Protein AF-A0A512UIG2-F1 (afdb_monomer)

pLDDT: mean 73.86, std 19.81, range [35.78, 97.69]

Nearest PDB structures (foldseek):
  1y9k-assembly3_C  TM=5.090E-01  e=3.146E+00  Bacillus cereus ATCC 14579
  8vs5-assembly1_A  TM=3.820E-01  e=5.155E+00  Borreliella garinii
  3d8p-assembly2_B  TM=3.426E-01  e=8.447E+00  Staphylococcus aureus subsp. aureus Mu50

Mean predicted aligned error: 12.03 Å

Solvent-accessible surface area (backbone atoms only — not comparable to full-atom values): 11244 Å² total; per-residue (Å²): 136,82,83,85,80,87,77,81,87,74,83,76,83,78,78,81,69,77,75,72,73,58,84,56,63,70,61,50,70,50,54,60,68,44,81,40,73,95,82,65,68,72,86,53,52,53,89,85,46,75,83,62,86,70,77,55,100,72,79,69,80,67,93,42,44,38,26,35,31,61,88,60,86,46,53,63,50,49,54,48,48,55,81,55,44,41,80,43,39,48,33,100,90,40,41,34,34,29,34,41,72,93,51,56,56,30,21,59,52,31,31,50,18,66,68,47,41,60,68,67,46,56,77,78,52,94,69,73,66,52,59,59,87,79,41,44,66,40,57,52,66,67,56,44,61,71,68,33,73,89,39,65,66,54,46,51,52,46,52,47,53,51,53,54,52,52,50,53,51,52,51,51,53,51,57,51,52,56,57,65,73,72,107

Radius of gyration: 22.23 Å; Cα contacts (8 Å, |Δi|>4): 218; chains: 1; bounding box: 61×73×48 Å

Foldseek 3Di:
DDDDDDDDDDDDPDDPPPPPWPPCVLLPVAADKDADDPPDPPVQDDPLRPPPCDDDPLNDDDFAFRIFGPVQDGVLLVLLQQVQWDWAAATLQKIFIWGPPVDLEIETGGITDSCVCVSVVVNVPPGDRDDNVSGRYHYCVVVSVVSPVVDPVSSVVSSVVVVVVVVVVVVVVVVVVVVVVVD

Sequence (183 aa):
MGNPQVFDQYPTPLDQTPTMSKDTSPWYAADEFYDVEDYNLARFATVFHRKIYTFGKNGEVYINFSKLNKNVSSLDDVVLLLTKSCIMKVAPDEYIIVVGCDTKDVSVLGVLSRRFVDTNDLNSFDEEIKDAKDYNVVPIAPYLAKAGVSDFDKHFEAAKARVEREWTRYKGEIDSSYLSNGA

Structure (mmCIF, N/CA/C/O backbone):
data_AF-A0A512UIG2-F1
#
_entry.id   AF-A0A512UIG2-F1
#
loop_
_atom_site.group_PDB
_atom_site.id
_atom_site.type_symbol
_atom_site.label_atom_id
_atom_site.label_alt_id
_atom_site.label_comp_id
_atom_site.label_asym_id
_atom_site.label_entity_id
_atom_site.label_seq_id
_atom_site.pdbx_PDB_ins_code
_atom_site.Cartn_x
_atom_site.Cartn_y
_atom_site.Cartn_z
_atom_site.occupancy
_atom_site.B_iso_or_equiv
_atom_site.auth_seq_id
_atom_site.auth_comp_id
_atom_site.auth_asym_id
_atom_site.auth_atom_id
_atom_site.pdbx_PDB_model_num
ATOM 1 N N . MET A 1 1 ? -41.633 -48.732 29.563 1.00 44.06 1 MET A N 1
ATOM 2 C CA . MET A 1 1 ? -41.128 -48.703 28.172 1.00 44.06 1 MET A CA 1
ATOM 3 C C . MET A 1 1 ? -41.830 -47.546 27.483 1.00 44.06 1 MET A C 1
ATOM 5 O O . MET A 1 1 ? -43.043 -47.454 27.608 1.00 44.06 1 MET A O 1
ATOM 9 N N . GLY A 1 2 ? -41.054 -46.579 26.993 1.00 42.03 2 GLY A N 1
ATOM 10 C CA . GLY A 1 2 ? -41.473 -45.185 26.816 1.00 42.03 2 GLY A CA 1
ATOM 11 C C . GLY A 1 2 ? -42.295 -44.883 25.561 1.00 42.03 2 GLY A C 1
ATOM 12 O O . GLY A 1 2 ? -42.178 -45.563 24.547 1.00 42.03 2 GLY A O 1
ATOM 13 N N . ASN A 1 3 ? -43.090 -43.816 25.669 1.00 38.28 3 ASN A N 1
ATOM 14 C CA . ASN A 1 3 ? -43.696 -43.079 24.560 1.00 38.28 3 ASN A CA 1
ATOM 15 C C . ASN A 1 3 ? -42.600 -42.482 23.656 1.00 38.28 3 ASN A C 1
ATOM 17 O O . ASN A 1 3 ? -41.693 -41.842 24.193 1.00 38.28 3 ASN A O 1
ATOM 21 N N . PRO A 1 4 ? -42.699 -42.566 22.319 1.00 45.50 4 PRO A N 1
ATOM 22 C CA . PRO A 1 4 ? -41.972 -41.663 21.442 1.00 45.50 4 PRO A CA 1
ATOM 23 C C . PRO A 1 4 ? -42.723 -40.328 21.374 1.00 45.50 4 PRO A C 1
ATOM 25 O O . PRO A 1 4 ? -43.870 -40.272 20.932 1.00 45.50 4 PRO A O 1
ATOM 28 N N . GLN A 1 5 ? -42.087 -39.253 21.842 1.00 47.75 5 GLN A N 1
ATOM 29 C CA . GLN A 1 5 ? -42.579 -37.900 21.610 1.00 47.75 5 GLN A CA 1
ATOM 30 C C . GLN A 1 5 ? -42.315 -37.484 20.163 1.00 47.75 5 GLN A C 1
ATOM 32 O O . GLN A 1 5 ? -41.195 -37.579 19.664 1.00 47.75 5 GLN A O 1
ATOM 37 N N . VAL A 1 6 ? -43.381 -37.012 19.524 1.00 46.62 6 VAL A N 1
ATOM 38 C CA . VAL A 1 6 ? -43.357 -36.175 18.328 1.00 46.62 6 VAL A CA 1
ATOM 39 C C . VAL A 1 6 ? -42.725 -34.842 18.728 1.00 46.62 6 VAL A C 1
ATOM 41 O O . VAL A 1 6 ? -43.198 -34.218 19.675 1.00 46.62 6 VAL A O 1
ATOM 44 N N . PHE A 1 7 ? -41.675 -34.416 18.028 1.00 43.69 7 PHE A N 1
ATOM 45 C CA . PHE A 1 7 ? -41.241 -33.024 18.053 1.00 43.69 7 PHE A CA 1
ATOM 46 C C . PHE A 1 7 ? -41.413 -32.420 16.670 1.00 43.69 7 PHE A C 1
ATOM 48 O O . PHE A 1 7 ? -40.919 -32.940 15.668 1.00 43.69 7 PHE A O 1
ATOM 55 N N . ASP A 1 8 ? -42.182 -31.341 16.685 1.00 41.03 8 ASP A N 1
ATOM 56 C CA . ASP A 1 8 ? -42.552 -30.506 15.569 1.00 41.03 8 ASP A CA 1
ATOM 57 C C . ASP A 1 8 ? -41.349 -29.911 14.836 1.00 41.03 8 ASP A C 1
ATOM 59 O O . ASP A 1 8 ? -40.266 -29.668 15.371 1.00 41.03 8 ASP A O 1
ATOM 63 N N . GLN A 1 9 ? -41.624 -29.674 13.562 1.00 41.09 9 GLN A N 1
ATOM 64 C CA . GLN A 1 9 ? -40.822 -28.982 12.576 1.00 41.09 9 GLN A CA 1
ATOM 65 C C . GLN A 1 9 ? -40.357 -27.615 13.097 1.00 41.09 9 GLN A C 1
ATOM 67 O O . GLN A 1 9 ? -41.176 -26.759 13.428 1.00 41.09 9 GLN A O 1
ATOM 72 N N . TYR A 1 10 ? -39.048 -27.370 13.067 1.00 38.47 10 TYR A N 1
ATOM 73 C CA . TYR A 1 10 ? -38.524 -26.008 13.011 1.00 38.47 10 TYR A CA 1
ATOM 74 C C . TYR A 1 10 ? -38.240 -25.652 11.547 1.00 38.47 10 TYR A C 1
ATOM 76 O O . TYR A 1 10 ? -37.662 -26.476 10.830 1.00 38.47 10 TYR A O 1
ATOM 84 N N . PRO A 1 11 ? -38.655 -24.462 11.078 1.00 41.50 11 PRO A N 1
ATOM 85 C CA . PRO A 1 11 ? -38.470 -24.065 9.694 1.00 41.50 11 PRO A CA 1
ATOM 86 C C . PRO A 1 11 ? -36.979 -23.959 9.377 1.00 41.50 11 PRO A C 1
ATOM 88 O O . PRO A 1 11 ? -36.206 -23.324 10.096 1.00 41.50 11 PRO A O 1
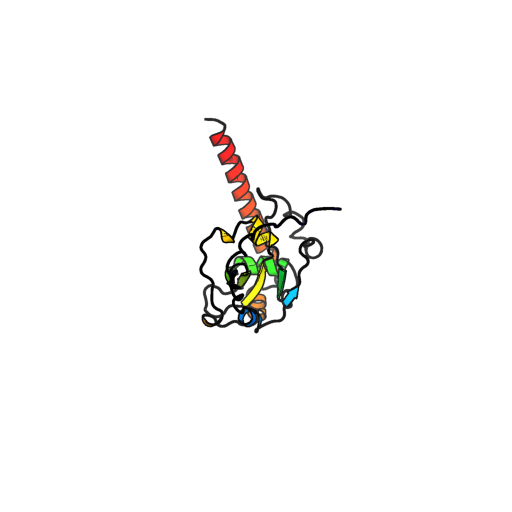ATOM 91 N N . THR A 1 12 ? -36.590 -24.599 8.279 1.00 48.72 12 THR A N 1
ATOM 92 C CA . THR A 1 12 ? -35.294 -24.429 7.628 1.00 48.72 12 THR A CA 1
ATOM 93 C C . THR A 1 12 ? -35.062 -22.933 7.389 1.00 48.72 12 THR A C 1
ATOM 95 O O . THR A 1 12 ? -35.951 -22.286 6.827 1.00 48.72 12 THR A O 1
ATOM 98 N N . PRO A 1 13 ? -33.918 -22.347 7.787 1.00 45.66 13 PRO A N 1
ATOM 99 C CA . PRO A 1 13 ? -33.594 -20.993 7.372 1.00 45.66 13 PRO A CA 1
ATOM 100 C C . PRO A 1 13 ? -33.559 -20.937 5.845 1.00 45.66 13 PRO A C 1
ATOM 102 O O . PRO A 1 13 ? -32.824 -21.685 5.199 1.00 45.66 13 PRO A O 1
ATOM 105 N N . LEU A 1 14 ? -34.419 -20.078 5.302 1.00 44.72 14 LEU A N 1
ATOM 106 C CA . LEU A 1 14 ? -34.499 -19.726 3.895 1.00 44.72 14 LEU A CA 1
ATOM 107 C C . LEU A 1 14 ? -33.137 -19.226 3.407 1.00 44.72 14 LEU A C 1
ATOM 109 O O . LEU A 1 14 ? -32.591 -18.268 3.945 1.00 44.72 14 LEU A O 1
ATOM 113 N N . ASP A 1 15 ? -32.645 -19.896 2.371 1.00 44.12 15 ASP A N 1
ATOM 114 C CA . ASP A 1 15 ? -31.977 -19.285 1.225 1.00 44.12 15 ASP A CA 1
ATOM 115 C C . ASP A 1 15 ? -30.881 -18.258 1.560 1.00 44.12 15 ASP A C 1
ATOM 117 O O . ASP A 1 15 ? -30.991 -17.059 1.301 1.00 44.12 15 ASP A O 1
ATOM 121 N N . GLN A 1 16 ? -29.758 -18.741 2.095 1.00 42.25 16 GLN A N 1
ATOM 122 C CA . GLN A 1 16 ? -28.493 -18.050 1.868 1.00 42.25 16 GLN A CA 1
ATOM 123 C C . GLN A 1 16 ? -28.075 -18.339 0.430 1.00 42.25 16 GLN A C 1
ATOM 125 O O . GLN A 1 16 ? -27.282 -19.245 0.173 1.00 42.25 16 GLN A O 1
ATOM 130 N N . THR A 1 17 ? -28.630 -17.578 -0.516 1.00 35.78 17 THR A N 1
ATOM 131 C CA . THR A 1 17 ? -28.012 -17.431 -1.836 1.00 35.78 17 THR A CA 1
ATOM 132 C C . THR A 1 17 ? -26.529 -17.157 -1.585 1.00 35.78 17 THR A C 1
ATOM 134 O O . THR A 1 17 ? -26.225 -16.172 -0.905 1.00 35.78 17 THR A O 1
ATOM 137 N N . PRO A 1 18 ? -25.594 -17.993 -2.068 1.00 39.16 18 PRO A N 1
ATOM 138 C CA . PRO A 1 18 ? -24.194 -17.633 -2.023 1.00 39.16 18 PRO A CA 1
ATOM 139 C C . PRO A 1 18 ? -24.086 -16.350 -2.839 1.00 39.16 18 PRO A C 1
ATOM 141 O O . PRO A 1 18 ? -24.323 -16.361 -4.049 1.00 39.16 18 PRO A O 1
ATOM 144 N N . THR A 1 19 ? -23.787 -15.226 -2.193 1.00 41.12 19 THR A N 1
ATOM 145 C CA . THR A 1 19 ? -23.220 -14.081 -2.891 1.00 41.12 19 THR A CA 1
ATOM 146 C C . THR A 1 19 ? -21.957 -14.618 -3.542 1.00 41.12 19 THR A C 1
ATOM 148 O O . THR A 1 19 ? -20.954 -14.830 -2.866 1.00 41.12 19 THR A O 1
ATOM 151 N N . MET A 1 20 ? -22.032 -14.972 -4.831 1.00 40.25 20 MET A N 1
ATOM 152 C CA . MET A 1 20 ? -20.856 -15.407 -5.572 1.00 40.25 20 MET A CA 1
ATOM 153 C C . MET A 1 20 ? -19.818 -14.311 -5.377 1.00 40.25 20 MET A C 1
ATOM 155 O O . MET A 1 20 ? -20.063 -13.165 -5.761 1.00 40.25 20 MET A O 1
ATOM 159 N N . SER A 1 21 ? -18.710 -14.638 -4.706 1.00 54.72 21 SER A N 1
ATOM 160 C CA . SER A 1 21 ? -17.608 -13.700 -4.559 1.00 54.72 21 SER A CA 1
ATOM 161 C C . SER A 1 21 ? -17.263 -13.228 -5.964 1.00 54.72 21 SER A C 1
ATOM 163 O O . SER A 1 21 ? -17.012 -14.062 -6.840 1.00 54.72 21 SER A O 1
ATOM 165 N N . LYS A 1 22 ? -17.335 -11.915 -6.205 1.00 68.19 22 LYS A N 1
ATOM 166 C CA . LYS A 1 22 ? -16.926 -11.334 -7.484 1.00 68.19 22 LYS A CA 1
ATOM 167 C C . LYS A 1 22 ? -15.533 -11.880 -7.795 1.00 68.19 22 LYS A C 1
ATOM 169 O O . LYS A 1 22 ? -14.683 -11.886 -6.911 1.00 68.19 22 LYS A O 1
ATOM 174 N N . ASP A 1 23 ? -15.331 -12.401 -9.001 1.00 83.75 23 ASP A N 1
ATOM 175 C CA . ASP A 1 23 ? -14.027 -12.928 -9.391 1.00 83.75 23 ASP A CA 1
ATOM 176 C C . ASP A 1 23 ? -13.008 -11.782 -9.391 1.00 83.75 23 ASP A C 1
ATOM 178 O O . ASP A 1 23 ? -13.079 -10.873 -10.223 1.00 83.75 23 ASP A O 1
ATOM 182 N N . THR A 1 24 ? -12.103 -11.792 -8.412 1.00 91.19 24 THR A N 1
ATOM 183 C CA . THR A 1 24 ? -11.063 -10.774 -8.258 1.00 91.19 24 THR A CA 1
ATOM 184 C C . THR A 1 24 ? -9.761 -11.165 -8.947 1.00 91.19 24 THR A C 1
ATOM 186 O O . THR A 1 24 ? -8.847 -10.344 -9.000 1.00 91.19 24 THR A O 1
ATOM 189 N N . SER A 1 25 ? -9.669 -12.354 -9.562 1.00 92.31 25 SER A N 1
ATOM 190 C CA . SER A 1 25 ? -8.453 -12.809 -10.246 1.00 92.31 25 SER A CA 1
ATOM 191 C C . SER A 1 25 ? -7.891 -11.817 -11.280 1.00 92.31 25 SER A C 1
ATOM 193 O O . SER A 1 25 ? -6.663 -11.716 -11.364 1.00 92.31 25 SER A O 1
ATOM 195 N N . PRO A 1 26 ? -8.705 -11.034 -12.029 1.00 95.31 26 PRO A N 1
ATOM 196 C CA . PRO A 1 26 ? -8.173 -10.067 -12.988 1.00 95.31 26 PRO A CA 1
ATOM 197 C C . PRO A 1 26 ? -7.335 -8.949 -12.352 1.00 95.31 26 PRO A C 1
ATOM 199 O O . PRO A 1 26 ? -6.406 -8.458 -12.990 1.00 95.31 26 PRO A O 1
ATOM 202 N N . TRP A 1 27 ? -7.602 -8.577 -11.094 1.00 95.88 27 TRP A N 1
ATOM 203 C CA . TRP A 1 27 ? -6.798 -7.586 -10.364 1.00 95.88 27 TRP A CA 1
ATOM 204 C C . TRP A 1 27 ? -5.370 -8.067 -10.091 1.00 95.88 27 TRP A C 1
ATOM 206 O O . TRP A 1 27 ? -4.470 -7.256 -9.892 1.00 95.88 27 TRP A O 1
ATOM 216 N N . TYR A 1 28 ? -5.143 -9.378 -10.112 1.00 94.56 28 TYR A N 1
ATOM 217 C CA . TYR A 1 28 ? -3.869 -9.999 -9.757 1.00 94.56 28 TYR A CA 1
ATOM 218 C C . TYR A 1 28 ? -3.136 -10.587 -10.964 1.00 94.56 28 TYR A C 1
ATOM 220 O O . TYR A 1 28 ? -2.122 -11.251 -10.800 1.00 94.56 28 TYR A O 1
ATOM 228 N N . ALA A 1 29 ? -3.633 -10.367 -12.183 1.00 93.31 29 ALA A N 1
ATOM 229 C CA . ALA A 1 29 ? -3.097 -11.014 -13.379 1.00 93.31 29 ALA A CA 1
ATOM 230 C C . ALA A 1 29 ? -1.724 -10.473 -13.819 1.00 93.31 29 ALA A C 1
ATOM 232 O O . ALA A 1 29 ? -1.012 -11.149 -14.560 1.00 93.31 29 ALA A O 1
ATOM 233 N N . ALA A 1 30 ? -1.366 -9.255 -13.402 1.00 94.88 30 ALA A N 1
ATOM 234 C CA . ALA A 1 30 ? -0.167 -8.570 -13.881 1.00 94.88 30 ALA A CA 1
ATOM 235 C C . ALA A 1 30 ? 1.121 -8.945 -13.130 1.00 94.88 30 ALA A C 1
ATOM 237 O O . ALA A 1 30 ? 2.202 -8.755 -13.679 1.00 94.88 30 ALA A O 1
ATOM 238 N N . ASP A 1 31 ? 1.015 -9.461 -11.904 1.00 96.81 31 ASP A N 1
ATOM 239 C CA . ASP A 1 31 ? 2.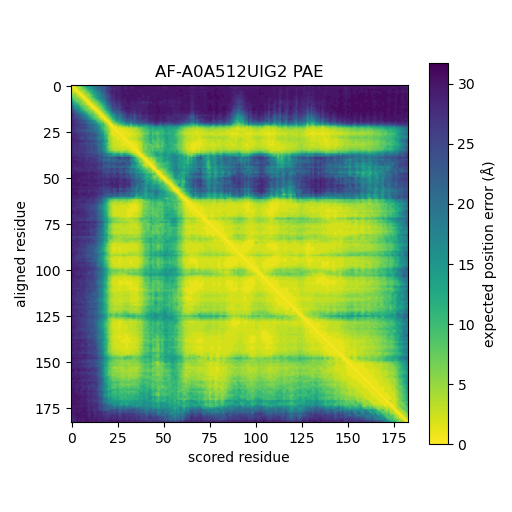149 -9.769 -11.030 1.00 96.81 31 ASP A CA 1
ATOM 240 C C . ASP A 1 31 ? 1.849 -10.980 -10.138 1.00 96.81 31 ASP A C 1
ATOM 242 O O . ASP A 1 31 ? 0.701 -11.358 -9.918 1.00 96.81 31 ASP A O 1
ATOM 246 N N . GLU A 1 32 ? 2.895 -11.571 -9.566 1.00 96.06 32 GLU A N 1
ATOM 247 C CA 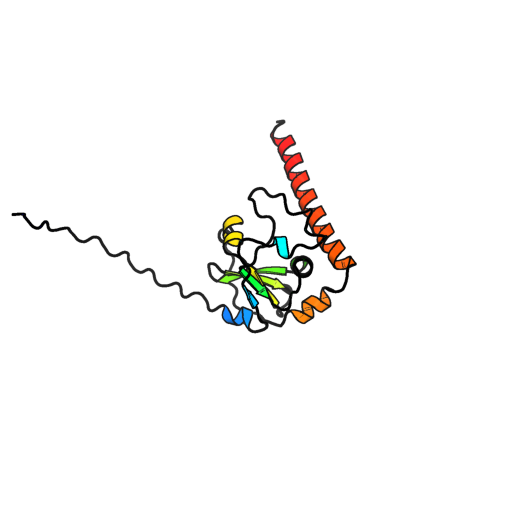. GLU A 1 32 ? 2.740 -12.595 -8.538 1.00 96.06 32 GLU A CA 1
ATOM 248 C C . GLU A 1 32 ? 2.608 -11.987 -7.136 1.00 96.06 32 GLU A C 1
ATOM 250 O O . GLU A 1 32 ? 3.235 -10.979 -6.802 1.00 96.06 32 GLU A O 1
ATOM 255 N N . PHE A 1 33 ? 1.859 -12.673 -6.273 1.00 93.12 33 PHE A N 1
ATOM 256 C CA . PHE A 1 33 ? 1.630 -12.277 -4.885 1.00 93.12 33 PHE A CA 1
ATOM 257 C C . PHE A 1 33 ? 2.052 -13.391 -3.930 1.00 93.12 33 PHE A C 1
ATOM 259 O O . PHE A 1 33 ? 2.082 -14.569 -4.297 1.00 93.12 33 PHE A O 1
ATOM 266 N N . TYR A 1 34 ? 2.396 -13.017 -2.703 1.00 88.25 34 TYR A N 1
ATOM 267 C CA . TYR A 1 34 ? 2.633 -13.952 -1.610 1.00 88.25 34 TYR A CA 1
ATOM 268 C C . TYR A 1 34 ? 1.728 -13.624 -0.426 1.00 88.25 34 TYR A C 1
ATOM 270 O O . TYR A 1 34 ? 1.401 -12.456 -0.197 1.00 88.25 34 TYR A O 1
ATOM 278 N N . ASP A 1 35 ? 1.330 -14.655 0.316 1.00 86.69 35 ASP A N 1
ATOM 279 C CA . ASP A 1 35 ? 0.515 -14.494 1.516 1.00 86.69 35 ASP A CA 1
ATOM 280 C C . ASP A 1 35 ? 1.355 -13.909 2.659 1.00 86.69 35 ASP A C 1
ATOM 282 O O . ASP A 1 35 ? 2.503 -14.303 2.891 1.00 86.69 35 ASP A O 1
ATOM 286 N N . VAL A 1 36 ? 0.771 -12.965 3.389 1.00 78.75 36 VAL A N 1
ATOM 287 C CA . VAL A 1 36 ? 1.386 -12.314 4.546 1.00 78.75 36 VAL A CA 1
ATOM 288 C C . VAL A 1 36 ? 0.710 -12.845 5.809 1.00 78.75 36 VAL A C 1
ATOM 290 O O . VAL A 1 36 ? -0.512 -12.834 5.930 1.00 78.75 36 VAL A O 1
ATOM 293 N N . GLU A 1 37 ? 1.508 -13.335 6.759 1.00 69.69 37 GLU A N 1
ATOM 294 C CA . GLU A 1 37 ? 0.993 -13.824 8.041 1.00 69.69 37 GLU A CA 1
ATOM 295 C C . GLU A 1 37 ? 0.386 -12.678 8.861 1.00 69.69 37 GLU A C 1
ATOM 297 O O . GLU A 1 37 ? 1.053 -11.681 9.142 1.00 69.69 37 GLU A O 1
ATOM 302 N N . ASP A 1 38 ? -0.842 -12.884 9.340 1.00 62.19 38 ASP A N 1
ATOM 303 C CA . ASP A 1 38 ? -1.684 -11.898 10.037 1.00 62.19 38 ASP A CA 1
ATOM 304 C C . ASP A 1 38 ? -1.184 -11.489 11.448 1.00 62.19 38 ASP A C 1
ATOM 306 O O . ASP A 1 38 ? -1.923 -10.923 12.254 1.00 62.19 38 ASP A O 1
ATOM 310 N N . TYR A 1 39 ? 0.073 -11.798 11.805 1.00 54.03 39 TYR A N 1
ATOM 311 C CA . TYR A 1 39 ? 0.581 -11.565 13.163 1.00 54.03 39 TYR A CA 1
ATOM 312 C C . TYR A 1 39 ? 2.014 -11.031 13.303 1.00 54.03 39 TYR A C 1
ATOM 314 O O . TYR A 1 39 ? 2.443 -10.835 14.443 1.00 54.03 39 TYR A O 1
ATOM 322 N N . ASN A 1 40 ? 2.785 -10.757 12.235 1.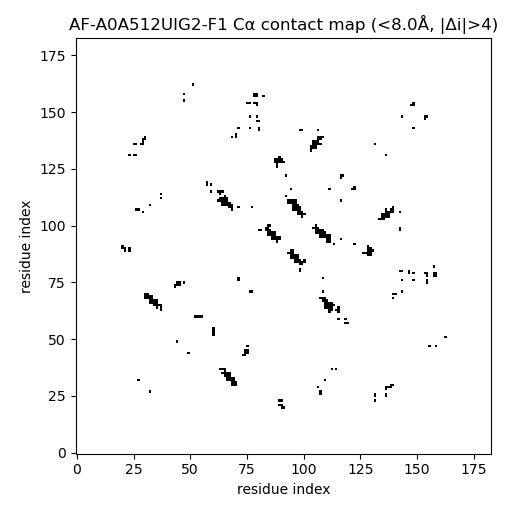00 46.72 40 ASN A N 1
ATOM 323 C CA . ASN A 1 40 ? 4.168 -10.298 12.458 1.00 46.72 40 ASN A CA 1
ATOM 324 C C . ASN A 1 40 ? 4.825 -9.467 11.334 1.00 46.72 40 ASN A C 1
ATOM 326 O O . ASN A 1 40 ? 5.634 -9.971 10.554 1.00 46.72 40 ASN A O 1
ATOM 330 N N . LEU A 1 41 ? 4.575 -8.152 11.319 1.00 48.94 41 LEU A N 1
ATOM 331 C CA . LEU A 1 41 ? 5.302 -7.203 10.456 1.00 48.94 41 LEU A CA 1
ATOM 332 C C . LEU A 1 41 ? 6.676 -6.790 11.022 1.00 48.94 41 LEU A C 1
ATOM 334 O O . LEU A 1 41 ? 7.494 -6.210 10.305 1.00 48.94 41 LEU A O 1
ATOM 338 N N . ALA A 1 42 ? 6.983 -7.130 12.282 1.00 40.88 42 ALA A N 1
ATOM 339 C CA . ALA A 1 42 ? 8.217 -6.709 12.951 1.00 40.88 42 ALA A CA 1
ATOM 340 C C . ALA A 1 42 ? 9.490 -7.258 12.282 1.00 40.88 42 ALA A C 1
ATOM 342 O O . ALA A 1 42 ? 10.543 -6.626 12.362 1.00 40.88 42 ALA A O 1
ATOM 343 N N . ARG A 1 43 ? 9.402 -8.399 11.582 1.00 41.94 43 ARG A N 1
ATOM 344 C CA . ARG A 1 43 ? 10.532 -8.986 10.837 1.00 41.94 43 ARG A CA 1
ATOM 345 C C . ARG A 1 43 ? 10.894 -8.235 9.551 1.00 41.94 43 ARG A C 1
ATOM 347 O O . ARG A 1 43 ? 11.986 -8.436 9.034 1.00 41.94 43 ARG A O 1
ATOM 354 N N . PHE A 1 44 ? 10.009 -7.370 9.058 1.00 46.19 44 PHE A N 1
ATOM 355 C CA . PHE A 1 44 ? 10.210 -6.582 7.836 1.00 46.19 44 PHE A CA 1
ATOM 356 C C . PHE A 1 44 ? 10.429 -5.087 8.123 1.00 46.19 44 PHE A C 1
ATOM 358 O O . PHE A 1 44 ? 10.600 -4.287 7.205 1.00 46.19 44 PHE A O 1
ATOM 365 N N . ALA A 1 45 ? 10.422 -4.704 9.403 1.00 46.16 45 ALA A N 1
ATOM 366 C CA . ALA A 1 45 ? 10.640 -3.342 9.855 1.00 46.16 45 ALA A CA 1
ATOM 367 C C . ALA A 1 45 ? 12.135 -2.988 9.829 1.00 46.16 45 ALA A C 1
ATOM 369 O O . ALA A 1 45 ? 12.932 -3.520 10.606 1.00 46.16 45 ALA A O 1
ATOM 370 N N . THR A 1 46 ? 12.515 -2.053 8.966 1.00 47.69 46 THR A N 1
ATOM 371 C CA . THR A 1 46 ? 13.869 -1.486 8.908 1.00 47.69 46 THR A CA 1
ATOM 372 C C . THR A 1 46 ? 14.068 -0.377 9.957 1.00 47.69 46 THR A C 1
ATOM 374 O O . THR A 1 46 ? 13.217 -0.123 10.818 1.00 47.69 46 THR A O 1
ATOM 377 N N . VAL A 1 47 ? 15.222 0.302 9.902 1.00 48.00 47 VAL A N 1
ATOM 378 C CA . VAL A 1 47 ? 15.643 1.368 10.830 1.00 48.00 47 VAL A CA 1
ATOM 379 C C . VAL A 1 47 ? 14.615 2.505 10.938 1.00 48.00 47 VAL A C 1
ATOM 381 O O . VAL A 1 47 ? 14.443 3.050 12.030 1.00 48.00 47 VAL A O 1
ATOM 384 N N . PHE A 1 48 ? 13.879 2.817 9.866 1.00 49.38 48 PHE A N 1
ATOM 385 C CA . PHE A 1 48 ? 12.855 3.872 9.865 1.00 49.38 48 PHE A CA 1
ATOM 386 C C . PHE A 1 48 ? 11.566 3.482 10.596 1.00 49.38 48 PHE A C 1
ATOM 388 O O . PHE A 1 48 ? 10.855 4.345 11.102 1.00 49.38 48 PHE A O 1
ATOM 395 N N . HIS A 1 49 ? 11.297 2.185 10.730 1.00 47.69 49 HIS A N 1
ATOM 396 C CA . HIS A 1 49 ? 10.030 1.669 11.238 1.00 47.69 49 HIS A CA 1
ATOM 397 C C . HIS A 1 49 ? 10.023 1.410 12.753 1.00 47.69 49 HIS A C 1
ATOM 399 O O . HIS A 1 49 ? 8.964 1.431 13.376 1.00 47.69 49 HIS A O 1
ATOM 405 N N . ARG A 1 50 ? 11.185 1.224 13.399 1.00 45.25 50 ARG A N 1
ATOM 406 C CA . ARG A 1 50 ? 11.260 0.843 14.830 1.00 45.25 50 ARG A CA 1
ATOM 407 C C . ARG A 1 50 ? 10.709 1.875 15.823 1.00 45.25 50 ARG A C 1
ATOM 409 O O . ARG A 1 50 ? 10.372 1.490 16.937 1.00 45.25 50 ARG A O 1
ATOM 416 N N . LYS A 1 51 ? 10.615 3.160 15.467 1.00 38.72 51 LYS A N 1
ATOM 417 C CA . LYS A 1 51 ? 10.155 4.224 16.386 1.00 38.72 51 LYS A CA 1
ATOM 418 C C . LYS A 1 51 ? 8.671 4.584 16.262 1.00 38.72 51 LYS A C 1
ATOM 420 O O . LYS A 1 51 ? 8.210 5.428 17.020 1.00 38.72 51 LYS A O 1
ATOM 425 N N . ILE A 1 52 ? 7.933 3.963 15.339 1.00 43.47 52 ILE A N 1
ATOM 426 C CA . ILE A 1 52 ? 6.589 4.421 14.951 1.00 43.47 52 ILE A CA 1
ATOM 427 C C . ILE A 1 52 ? 5.474 3.394 15.277 1.00 43.47 52 ILE A C 1
ATOM 429 O O . ILE A 1 52 ? 4.310 3.636 14.975 1.00 43.47 52 ILE A O 1
ATOM 433 N N . TYR A 1 53 ? 5.801 2.265 15.929 1.00 46.25 53 TYR A N 1
ATOM 434 C CA . TYR A 1 53 ? 4.882 1.139 16.228 1.00 46.25 53 TYR A CA 1
ATOM 435 C C . TYR A 1 53 ? 3.914 1.326 17.408 1.00 46.25 53 TYR A C 1
ATOM 437 O O . TYR A 1 53 ? 3.172 0.420 17.771 1.00 46.25 53 TYR A O 1
ATOM 445 N N . THR A 1 54 ? 3.875 2.504 17.996 1.00 40.47 54 THR A N 1
ATOM 446 C CA . THR A 1 54 ? 2.879 2.918 18.984 1.00 40.47 54 THR A CA 1
ATOM 447 C C . THR A 1 54 ? 2.545 4.322 18.525 1.00 40.47 54 THR A C 1
ATOM 449 O O . THR A 1 54 ? 3.460 5.111 18.338 1.00 40.47 54 THR A O 1
ATOM 452 N N . PHE A 1 55 ? 1.346 4.635 18.067 1.00 40.22 55 PHE A N 1
ATOM 453 C CA . PHE A 1 55 ? 0.177 4.967 18.871 1.00 40.22 55 PHE A CA 1
ATOM 454 C C . PHE A 1 55 ? -1.007 5.056 17.905 1.00 40.22 55 PHE A C 1
ATOM 456 O O . PHE A 1 55 ? -0.775 5.463 16.769 1.00 40.22 55 PHE A O 1
ATOM 463 N N . GLY A 1 56 ? -2.222 4.715 18.358 1.00 36.50 56 GLY A N 1
ATOM 464 C CA . GLY A 1 56 ? -3.525 4.962 17.718 1.00 36.50 56 GLY A CA 1
ATOM 465 C C . GLY A 1 56 ? -4.680 4.450 18.579 1.00 36.50 56 GLY A C 1
ATOM 466 O O . GLY A 1 56 ? -4.519 3.469 19.300 1.00 36.50 56 GLY A O 1
ATOM 467 N N . LYS A 1 57 ? -5.836 5.126 18.526 1.00 39.84 57 LYS A N 1
ATOM 468 C CA . LYS A 1 57 ? -6.973 4.926 19.449 1.00 39.84 57 LYS A CA 1
ATOM 469 C C . LYS A 1 57 ? -7.614 3.524 19.375 1.00 39.84 57 LYS A C 1
ATOM 471 O O . LYS A 1 57 ? -8.156 3.077 20.378 1.00 39.84 57 LYS A O 1
ATOM 476 N N . ASN A 1 58 ? -7.474 2.826 18.238 1.00 43.81 58 ASN A N 1
ATOM 477 C CA . ASN A 1 58 ? -8.048 1.493 17.972 1.00 43.81 58 ASN A CA 1
ATOM 478 C C . ASN A 1 58 ? -6.989 0.386 17.767 1.00 43.81 58 ASN A C 1
ATOM 480 O O . ASN A 1 58 ? -7.288 -0.673 17.230 1.00 43.81 58 ASN A O 1
ATOM 484 N N . GLY A 1 59 ? -5.741 0.608 18.189 1.00 44.12 59 GLY A N 1
ATOM 485 C CA . GLY A 1 59 ? -4.734 -0.457 18.281 1.00 44.12 59 GLY A CA 1
ATOM 486 C C . GLY A 1 59 ? -3.975 -0.817 16.996 1.00 44.12 59 GLY A C 1
ATOM 487 O O . GLY A 1 59 ? -2.877 -1.354 17.116 1.00 44.12 59 GLY A O 1
ATOM 488 N N . GLU A 1 60 ? -4.449 -0.454 15.797 1.00 49.03 60 GLU A N 1
ATOM 489 C CA . GLU A 1 60 ? -3.683 -0.618 14.548 1.00 49.03 60 GLU A CA 1
ATOM 490 C C . GLU A 1 60 ? -3.609 0.670 13.734 1.00 49.03 60 GLU A C 1
ATOM 492 O O . GLU A 1 60 ? -4.619 1.229 13.328 1.00 49.03 60 GLU A O 1
ATOM 497 N N . VAL A 1 61 ? -2.389 1.154 13.501 1.00 49.28 61 VAL A N 1
ATOM 498 C CA . VAL A 1 61 ? -2.120 2.409 12.765 1.00 49.28 61 VAL A CA 1
ATOM 499 C C . VAL A 1 61 ? -1.474 2.147 11.406 1.00 49.28 61 VAL A C 1
ATOM 501 O O . VAL A 1 61 ? -1.335 3.051 10.584 1.00 49.28 61 VAL A O 1
ATOM 504 N N . TYR A 1 62 ? -1.109 0.894 11.129 1.00 59.62 62 TYR A N 1
ATOM 505 C CA . TYR A 1 62 ? -0.461 0.503 9.885 1.00 59.62 62 TYR A CA 1
ATOM 506 C C . TYR A 1 62 ? -1.332 -0.447 9.090 1.00 59.62 62 TYR A C 1
ATOM 508 O O . TYR A 1 62 ? -1.955 -1.351 9.637 1.00 59.62 62 TYR A O 1
ATOM 516 N N . ILE A 1 63 ? -1.319 -0.217 7.781 1.00 71.12 63 ILE A N 1
ATOM 517 C CA . ILE A 1 63 ? -1.910 -1.089 6.778 1.00 71.12 63 ILE A CA 1
ATOM 518 C C . ILE A 1 63 ? -1.319 -2.487 6.945 1.00 71.12 63 ILE A C 1
ATOM 520 O O . ILE A 1 63 ? -0.103 -2.666 6.863 1.00 71.12 63 ILE A O 1
ATOM 524 N N . ASN A 1 64 ? -2.192 -3.460 7.174 1.00 77.38 64 ASN A N 1
ATOM 525 C CA . ASN A 1 64 ? -1.838 -4.867 7.239 1.00 77.38 64 ASN A CA 1
ATOM 526 C C . ASN A 1 64 ? -2.408 -5.566 6.003 1.00 77.38 64 ASN A C 1
ATOM 528 O O . ASN A 1 64 ? -3.576 -5.367 5.6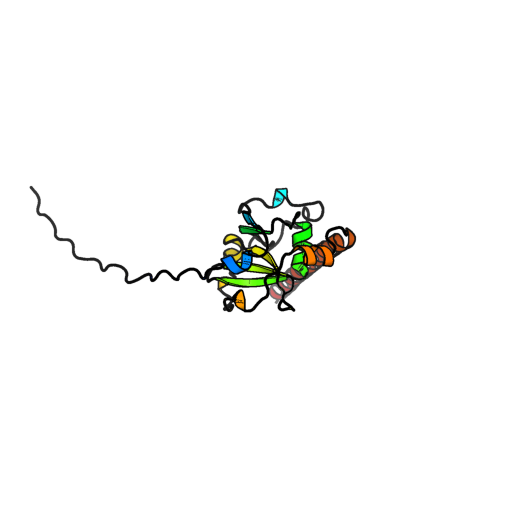58 1.00 77.38 64 ASN A O 1
ATOM 532 N N . PHE A 1 65 ? -1.573 -6.359 5.341 1.00 82.62 65 PHE A N 1
ATOM 533 C CA . PHE A 1 65 ? -1.896 -7.049 4.102 1.00 82.62 65 PHE A CA 1
ATOM 534 C C . PHE A 1 65 ? -2.166 -8.526 4.379 1.00 82.62 65 PHE A C 1
ATOM 536 O O . PHE A 1 65 ? -1.492 -9.129 5.203 1.00 82.62 65 PHE A O 1
ATOM 543 N N . SER A 1 66 ? -3.120 -9.119 3.666 1.00 86.25 66 SER A N 1
ATOM 544 C CA . SER A 1 66 ? -3.253 -10.576 3.549 1.00 86.25 66 SER A CA 1
ATOM 545 C C . SER A 1 66 ? -2.376 -11.123 2.423 1.00 86.25 66 SER A C 1
ATOM 547 O O . SER A 1 66 ? -1.880 -12.242 2.512 1.00 86.25 66 SER A O 1
ATOM 549 N N . LYS A 1 67 ? -2.146 -10.315 1.380 1.00 89.44 67 LYS A 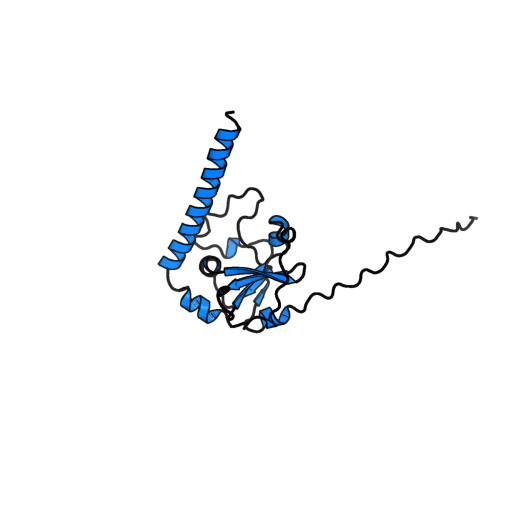N 1
ATOM 550 C CA . LYS A 1 67 ? -1.261 -10.621 0.252 1.00 89.44 67 LYS A CA 1
ATOM 551 C C . LYS A 1 67 ? -0.473 -9.391 -0.161 1.00 89.44 67 LYS A C 1
ATOM 553 O O . LYS A 1 67 ? -1.039 -8.299 -0.220 1.00 89.44 67 LYS A O 1
ATOM 558 N N . LEU A 1 68 ? 0.794 -9.568 -0.522 1.00 89.00 68 LEU A N 1
ATOM 559 C CA . LEU A 1 68 ? 1.637 -8.496 -1.052 1.00 89.00 68 LEU A CA 1
ATOM 560 C C . LEU A 1 68 ? 2.249 -8.897 -2.395 1.00 89.00 68 LEU A C 1
ATOM 562 O O . LEU A 1 68 ? 2.548 -10.068 -2.634 1.00 89.00 68 LEU A O 1
ATOM 566 N N . ASN A 1 69 ? 2.416 -7.916 -3.277 1.00 93.94 69 ASN A N 1
ATOM 567 C CA . ASN A 1 69 ? 3.078 -8.094 -4.562 1.00 93.94 69 ASN A CA 1
ATOM 568 C C . ASN A 1 69 ? 4.545 -8.518 -4.352 1.00 93.94 69 ASN A C 1
ATOM 570 O O . ASN A 1 69 ? 5.284 -7.864 -3.611 1.00 93.94 69 ASN A O 1
ATOM 574 N N . LYS A 1 70 ? 4.980 -9.606 -5.002 1.00 92.31 70 LYS A N 1
ATOM 575 C CA . LYS A 1 70 ? 6.329 -10.184 -4.832 1.00 92.31 70 LYS A CA 1
ATOM 576 C C . LYS A 1 70 ? 7.458 -9.259 -5.278 1.00 92.31 70 LYS A C 1
ATOM 578 O O . LYS A 1 70 ? 8.583 -9.418 -4.815 1.00 92.31 70 LYS A O 1
ATOM 583 N N . ASN A 1 71 ? 7.175 -8.300 -6.156 1.00 92.75 71 ASN A N 1
ATOM 584 C CA . ASN A 1 71 ? 8.173 -7.339 -6.622 1.00 92.75 71 ASN A CA 1
ATOM 585 C C . ASN A 1 71 ? 8.474 -6.246 -5.582 1.00 92.75 71 ASN A C 1
ATOM 587 O O . ASN A 1 71 ? 9.414 -5.470 -5.755 1.00 92.75 71 ASN A O 1
ATOM 591 N N . VAL A 1 72 ? 7.702 -6.178 -4.494 1.00 87.31 72 VAL A N 1
ATOM 592 C CA . VAL A 1 72 ? 7.923 -5.243 -3.389 1.00 87.31 72 VAL A CA 1
ATOM 593 C C . VAL A 1 72 ? 8.785 -5.920 -2.334 1.00 87.31 72 VAL A C 1
ATOM 595 O O . VAL A 1 72 ? 8.363 -6.867 -1.672 1.00 87.31 72 VAL A O 1
ATOM 598 N N . SER A 1 73 ? 10.020 -5.440 -2.203 1.00 80.25 73 SER A N 1
ATOM 599 C CA . SER A 1 73 ? 11.073 -6.148 -1.467 1.00 80.25 73 SER A CA 1
ATOM 600 C C . SER A 1 73 ? 11.143 -5.771 0.015 1.00 80.25 73 SER A C 1
ATOM 602 O O . SER A 1 73 ? 11.771 -6.485 0.798 1.00 80.25 73 SER A O 1
ATOM 604 N N . SER A 1 74 ? 10.518 -4.662 0.423 1.00 76.50 74 SER A N 1
ATOM 605 C CA . SER A 1 74 ? 10.579 -4.168 1.801 1.00 76.50 74 SER A CA 1
ATOM 606 C C . SER A 1 74 ? 9.337 -3.372 2.220 1.00 76.50 74 SER A C 1
ATOM 608 O O . SER A 1 74 ? 8.589 -2.861 1.387 1.00 76.50 74 SER A O 1
ATOM 610 N N . LEU A 1 75 ? 9.133 -3.212 3.535 1.00 74.62 75 LEU A N 1
ATOM 611 C CA . LEU A 1 75 ? 8.106 -2.300 4.062 1.00 74.62 75 LEU A CA 1
ATOM 612 C C . LEU A 1 75 ? 8.424 -0.822 3.794 1.00 74.62 75 LEU A C 1
ATOM 614 O O . LEU A 1 75 ? 7.509 -0.003 3.762 1.00 74.62 75 LEU A O 1
ATOM 618 N N . ASP A 1 76 ? 9.694 -0.473 3.588 1.00 75.44 76 ASP A N 1
ATOM 619 C CA . ASP A 1 76 ? 10.095 0.880 3.193 1.00 75.44 76 ASP A CA 1
ATOM 620 C C . ASP A 1 76 ? 9.544 1.225 1.803 1.00 75.44 76 ASP A C 1
ATOM 622 O O . ASP A 1 76 ? 8.924 2.279 1.637 1.00 75.44 76 ASP A O 1
ATOM 626 N N . ASP A 1 77 ? 9.641 0.287 0.855 1.00 84.94 77 ASP A N 1
ATOM 627 C CA . ASP A 1 77 ? 9.058 0.433 -0.483 1.00 84.94 77 ASP A CA 1
ATOM 628 C C . ASP A 1 77 ? 7.534 0.569 -0.410 1.00 84.94 77 ASP A C 1
ATOM 630 O O . ASP A 1 77 ? 6.943 1.413 -1.088 1.00 84.94 77 ASP A O 1
ATOM 634 N N . VAL A 1 78 ? 6.893 -0.233 0.451 1.00 82.94 78 VAL A N 1
ATOM 635 C CA . VAL A 1 78 ? 5.455 -0.123 0.728 1.00 82.94 78 VAL A CA 1
ATOM 636 C C . VAL A 1 78 ? 5.136 1.288 1.209 1.00 82.94 78 VAL A C 1
ATOM 638 O O . VAL A 1 78 ? 4.283 1.947 0.625 1.00 82.94 78 VAL A O 1
ATOM 641 N N . VAL A 1 79 ? 5.826 1.798 2.233 1.00 79.12 79 VAL A N 1
ATOM 642 C CA . VAL A 1 79 ? 5.578 3.147 2.763 1.00 79.12 79 VAL A CA 1
ATOM 643 C C . VAL A 1 79 ? 5.761 4.223 1.703 1.00 79.12 79 VAL A C 1
ATOM 645 O O . VAL A 1 79 ? 4.918 5.122 1.610 1.00 79.12 79 VAL A O 1
ATOM 648 N N . LEU A 1 80 ? 6.814 4.121 0.894 1.00 84.06 80 LEU A N 1
ATOM 649 C CA . LEU A 1 80 ? 7.072 5.057 -0.189 1.00 84.06 80 LEU A CA 1
ATOM 650 C C . LEU A 1 80 ? 5.921 5.051 -1.206 1.00 84.06 80 LEU A C 1
ATOM 652 O O . LEU A 1 80 ? 5.400 6.114 -1.552 1.00 84.06 80 LEU A O 1
ATOM 656 N N . LEU A 1 81 ? 5.473 3.870 -1.638 1.00 86.69 81 LEU A N 1
ATOM 657 C CA . LEU A 1 81 ? 4.359 3.721 -2.577 1.00 86.69 81 LEU A CA 1
ATOM 658 C C . LEU A 1 81 ? 3.014 4.152 -1.987 1.00 86.69 81 LEU A C 1
ATOM 660 O O . LEU A 1 81 ? 2.199 4.737 -2.701 1.00 86.69 81 LEU A O 1
ATOM 664 N N . LEU A 1 82 ? 2.791 3.932 -0.689 1.00 80.81 82 LEU A N 1
ATOM 665 C CA . LEU A 1 82 ? 1.534 4.273 -0.024 1.00 80.81 82 LEU A CA 1
ATOM 666 C C . LEU A 1 82 ? 1.201 5.764 -0.107 1.00 80.81 82 LEU A C 1
ATOM 668 O O . LEU A 1 82 ? 0.027 6.127 -0.123 1.00 80.81 82 LEU A O 1
ATOM 672 N N . THR A 1 83 ? 2.213 6.631 -0.202 1.00 76.31 83 THR A N 1
ATOM 673 C CA . THR A 1 83 ? 2.013 8.080 -0.389 1.00 76.31 83 THR A CA 1
ATOM 674 C C . THR A 1 83 ? 1.331 8.448 -1.713 1.00 76.31 83 THR A C 1
ATOM 676 O O . THR A 1 83 ? 0.885 9.580 -1.868 1.00 76.31 83 THR A O 1
ATOM 679 N N . LYS A 1 84 ? 1.246 7.508 -2.664 1.00 81.44 84 LYS A N 1
ATOM 680 C CA . LYS A 1 84 ? 0.702 7.683 -4.023 1.00 81.44 84 LYS A CA 1
ATOM 681 C C . LYS A 1 84 ? -0.332 6.607 -4.364 1.00 81.44 84 LYS A C 1
ATOM 683 O O . LYS A 1 84 ? -0.473 6.218 -5.527 1.00 81.44 84 LYS A O 1
ATOM 688 N N . SER A 1 85 ? -0.975 6.068 -3.334 1.00 88.75 85 SER A N 1
ATOM 689 C CA . SER A 1 85 ? -1.861 4.915 -3.441 1.00 88.75 85 SER A CA 1
ATOM 690 C C . SER A 1 85 ? -3.281 5.236 -3.001 1.00 88.75 85 SER A C 1
ATOM 692 O O . SER A 1 85 ? -3.504 6.199 -2.267 1.00 88.75 85 SER A O 1
ATOM 694 N N . CYS A 1 86 ? -4.215 4.386 -3.414 1.00 90.12 86 CYS A N 1
ATOM 695 C CA . CYS A 1 86 ? -5.609 4.436 -2.999 1.00 90.12 86 CYS A CA 1
ATOM 696 C C . CYS A 1 86 ? -6.064 3.053 -2.573 1.00 90.12 86 CYS A C 1
ATOM 698 O O . CYS A 1 86 ? -5.605 2.042 -3.107 1.00 90.12 86 CYS A O 1
ATOM 700 N N . ILE A 1 87 ? -6.991 3.036 -1.624 1.00 91.38 87 ILE A N 1
ATOM 701 C CA . ILE A 1 87 ? -7.726 1.837 -1.249 1.00 91.38 87 ILE A CA 1
ATOM 702 C C . ILE A 1 87 ? -8.914 1.716 -2.208 1.00 91.38 87 ILE A C 1
ATOM 704 O O . ILE A 1 87 ? -9.570 2.711 -2.507 1.00 91.38 87 ILE A O 1
ATOM 708 N N . MET A 1 88 ? -9.155 0.515 -2.728 1.00 93.94 88 MET A N 1
ATOM 709 C CA . MET A 1 88 ? -10.306 0.207 -3.574 1.00 93.94 88 MET A CA 1
ATOM 710 C C . MET A 1 88 ? -11.020 -1.028 -3.042 1.00 93.94 88 MET A C 1
ATOM 712 O O . MET A 1 88 ? -10.393 -2.071 -2.846 1.00 93.94 88 MET A O 1
ATOM 716 N N . LYS A 1 89 ? -12.340 -0.929 -2.877 1.00 94.69 89 LYS A N 1
ATOM 717 C CA . LYS A 1 89 ? -13.208 -2.087 -2.672 1.00 94.69 89 LYS A CA 1
ATOM 718 C C . LYS A 1 89 ? -13.377 -2.845 -3.990 1.00 94.69 89 LYS A C 1
ATOM 720 O O . LYS A 1 89 ? -13.825 -2.268 -4.978 1.00 94.69 89 LYS A O 1
ATOM 725 N N . VAL A 1 90 ? -13.025 -4.129 -4.025 1.00 94.69 90 VAL A N 1
ATOM 726 C CA . VAL A 1 90 ? -13.087 -4.974 -5.242 1.00 94.69 90 VAL A CA 1
ATOM 727 C C . VAL A 1 90 ? -13.989 -6.196 -5.094 1.00 94.69 90 VAL A C 1
ATOM 729 O O . VAL A 1 90 ? -14.412 -6.770 -6.097 1.0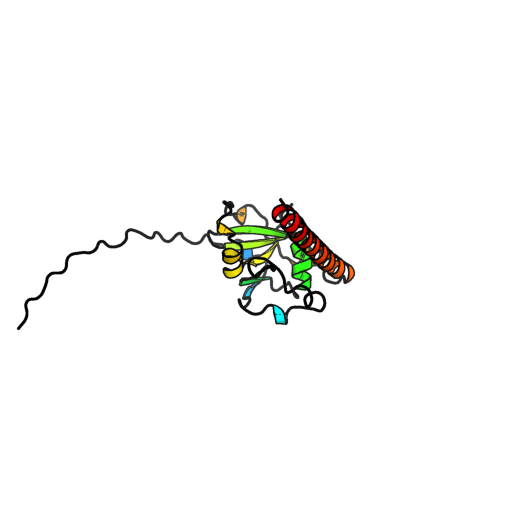0 94.69 90 VAL A O 1
ATOM 732 N N . ALA A 1 91 ? -14.373 -6.529 -3.863 1.00 92.75 91 ALA A N 1
ATOM 733 C CA . ALA A 1 91 ? -15.468 -7.440 -3.540 1.00 92.75 91 ALA A CA 1
ATOM 734 C C . ALA A 1 91 ? -16.132 -6.996 -2.216 1.00 92.75 91 ALA A C 1
ATOM 736 O O . ALA A 1 91 ? -15.611 -6.087 -1.566 1.00 92.75 91 ALA A O 1
ATOM 737 N N . PRO A 1 92 ? -17.261 -7.601 -1.789 1.00 88.94 92 PRO A N 1
ATOM 738 C CA . PRO A 1 92 ? -17.954 -7.210 -0.556 1.00 88.94 92 PRO A CA 1
ATOM 739 C C . PRO A 1 92 ? -17.049 -7.113 0.680 1.00 88.94 92 PRO A C 1
ATOM 741 O O . PRO A 1 92 ? -17.176 -6.148 1.428 1.00 88.94 92 PRO A O 1
ATOM 744 N N . ASP A 1 93 ? -16.094 -8.037 0.813 1.00 84.38 93 ASP A N 1
ATOM 745 C CA . ASP A 1 93 ? -15.147 -8.121 1.934 1.00 84.38 93 ASP A CA 1
ATOM 746 C C . ASP A 1 93 ? -13.676 -8.043 1.479 1.00 84.38 93 ASP A C 1
ATOM 748 O O . ASP A 1 93 ? -12.770 -8.444 2.210 1.00 84.38 93 ASP A O 1
ATOM 752 N N . GLU A 1 94 ? -13.416 -7.564 0.257 1.00 92.12 94 GLU A N 1
ATOM 753 C CA . GLU A 1 94 ? -12.065 -7.512 -0.309 1.00 92.12 94 GLU A CA 1
ATOM 754 C C . GLU A 1 94 ? -11.704 -6.090 -0.720 1.00 92.12 94 GLU A C 1
ATOM 756 O O . GLU A 1 94 ? -12.328 -5.491 -1.603 1.00 92.12 94 GLU A O 1
ATOM 761 N N . TYR A 1 95 ? -10.656 -5.578 -0.080 1.00 93.62 95 TYR A N 1
ATOM 762 C CA . TYR A 1 95 ? -10.070 -4.279 -0.362 1.00 93.62 95 TYR A CA 1
ATOM 763 C C . TYR A 1 95 ? -8.623 -4.461 -0.796 1.00 93.62 95 TYR A C 1
ATOM 765 O O . TYR A 1 95 ? -7.858 -5.203 -0.174 1.00 93.62 95 TYR A O 1
ATOM 773 N N . ILE A 1 96 ? -8.234 -3.741 -1.838 1.00 94.56 96 ILE A N 1
ATOM 774 C CA . ILE A 1 96 ? -6.865 -3.718 -2.345 1.00 94.56 96 ILE A CA 1
ATOM 775 C C . ILE A 1 96 ? -6.289 -2.317 -2.246 1.00 94.56 96 ILE A C 1
ATOM 777 O O . ILE A 1 96 ? -7.017 -1.326 -2.231 1.00 94.56 96 ILE A O 1
ATOM 781 N N . ILE A 1 97 ? -4.965 -2.240 -2.224 1.00 92.69 97 ILE A N 1
ATOM 782 C CA . ILE A 1 97 ? -4.252 -0.987 -2.428 1.00 92.69 97 ILE A CA 1
ATOM 783 C C . ILE A 1 97 ? -3.684 -0.974 -3.833 1.00 92.69 97 ILE A C 1
ATOM 785 O O . ILE A 1 97 ? -2.967 -1.896 -4.232 1.00 92.69 97 ILE A O 1
ATOM 789 N N . VAL A 1 98 ? -3.965 0.105 -4.554 1.00 95.69 98 VAL A N 1
ATOM 790 C CA . VAL A 1 98 ? -3.439 0.339 -5.895 1.00 95.69 98 VAL A CA 1
ATOM 791 C C . VAL A 1 98 ? -2.588 1.595 -5.943 1.00 95.69 98 VAL A C 1
ATOM 793 O O . VAL A 1 98 ? -2.846 2.565 -5.233 1.00 95.69 98 VAL A O 1
ATOM 796 N N . VAL A 1 99 ? -1.583 1.591 -6.810 1.00 94.50 99 VAL A N 1
ATOM 797 C CA . VAL A 1 99 ? -0.820 2.784 -7.195 1.00 94.50 99 VAL A CA 1
ATOM 798 C C . VAL A 1 99 ? -1.234 3.235 -8.591 1.00 94.50 99 VAL A C 1
ATOM 800 O O . VAL A 1 99 ? -1.606 2.412 -9.427 1.00 94.50 99 VAL A O 1
ATOM 803 N N . GLY A 1 100 ? -1.159 4.545 -8.842 1.00 91.44 100 GLY A N 1
ATOM 804 C CA . GLY A 1 100 ? -1.575 5.127 -10.123 1.00 91.44 100 GLY A CA 1
ATOM 805 C C . GLY A 1 100 ? -3.072 5.422 -10.226 1.00 91.44 100 GLY A C 1
ATOM 806 O O . GLY A 1 100 ? -3.597 5.464 -11.326 1.00 91.44 100 GLY A O 1
ATOM 807 N N . CYS A 1 101 ? -3.767 5.649 -9.108 1.00 86.75 101 CYS A N 1
ATOM 808 C CA . CYS A 1 101 ? -5.221 5.864 -9.109 1.00 86.75 101 CYS A CA 1
ATOM 809 C C . CYS A 1 101 ? -5.688 7.060 -9.952 1.00 86.75 101 CYS A C 1
ATOM 811 O O . CYS A 1 101 ? -6.845 7.108 -10.361 1.00 86.75 101 CYS A O 1
ATOM 813 N N . ASP A 1 102 ? -4.799 8.024 -10.189 1.00 86.62 102 ASP A N 1
ATOM 814 C CA . ASP A 1 102 ? -5.079 9.211 -10.999 1.00 86.62 102 ASP A CA 1
ATOM 815 C C . ASP A 1 102 ? -5.089 8.903 -12.509 1.00 86.62 102 ASP A C 1
ATOM 817 O O . ASP A 1 102 ? -5.360 9.781 -13.329 1.00 86.62 102 ASP A O 1
ATOM 821 N N . THR A 1 103 ? -4.764 7.667 -12.904 1.00 89.44 103 THR A N 1
ATOM 822 C CA . THR A 1 103 ? -4.748 7.205 -14.292 1.00 89.44 103 THR A CA 1
ATOM 823 C C . THR A 1 103 ? -5.567 5.920 -14.452 1.00 89.44 103 THR A C 1
ATOM 825 O O . THR A 1 103 ? -6.068 5.334 -13.493 1.00 89.44 103 THR A O 1
ATOM 828 N N . LYS A 1 104 ? -5.755 5.483 -15.704 1.00 91.12 104 LYS A N 1
ATOM 829 C CA . LYS A 1 104 ? -6.363 4.177 -16.003 1.00 91.12 104 LYS A CA 1
ATOM 830 C C . LYS A 1 104 ? -5.386 3.014 -15.851 1.00 91.12 104 LYS A C 1
ATOM 832 O O . LYS A 1 104 ? -5.841 1.885 -15.710 1.00 91.12 104 LYS A O 1
ATOM 837 N N . ASP A 1 105 ? -4.088 3.298 -15.841 1.00 95.44 105 ASP A N 1
ATOM 838 C CA . ASP A 1 105 ? -3.045 2.312 -15.585 1.00 95.44 105 ASP A CA 1
ATOM 839 C C . ASP A 1 105 ? -2.860 2.189 -14.075 1.00 95.44 105 ASP A C 1
ATOM 841 O O . ASP A 1 105 ? -2.396 3.124 -13.417 1.00 95.44 105 ASP A O 1
ATOM 845 N N . VAL A 1 106 ? -3.231 1.040 -13.524 1.00 96.56 106 VAL A N 1
ATOM 846 C CA . VAL A 1 106 ? -3.163 0.782 -12.085 1.00 96.56 106 VAL A CA 1
ATOM 847 C C . VAL A 1 106 ? -2.358 -0.472 -11.821 1.00 96.56 106 VAL A C 1
ATOM 849 O O . VAL A 1 106 ? -2.418 -1.438 -12.575 1.00 96.56 106 VAL A O 1
ATOM 852 N N . SER A 1 107 ? -1.626 -0.474 -10.717 1.00 97.25 107 SER A N 1
ATOM 853 C CA . SER A 1 107 ? -0.939 -1.669 -10.244 1.00 97.25 107 SER A CA 1
ATOM 854 C C . SER A 1 107 ? -1.364 -1.977 -8.823 1.00 97.25 107 SER A C 1
ATOM 856 O O . SER A 1 107 ? -1.432 -1.079 -7.983 1.00 97.25 107 SER A O 1
ATOM 858 N N . VAL A 1 108 ? -1.591 -3.257 -8.539 1.00 96.81 108 VAL A N 1
ATOM 859 C CA . VAL A 1 108 ? -1.955 -3.718 -7.198 1.00 96.81 108 VAL A CA 1
ATOM 860 C C . VAL A 1 108 ? -0.699 -3.889 -6.350 1.00 96.81 108 VAL A C 1
ATOM 862 O O . VAL A 1 108 ? 0.201 -4.662 -6.683 1.00 96.81 108 VAL A O 1
ATOM 865 N N . LEU A 1 109 ? -0.646 -3.150 -5.243 1.00 93.81 109 LEU A N 1
ATOM 866 C CA . LEU A 1 109 ? 0.398 -3.254 -4.225 1.00 93.81 109 LEU A CA 1
ATOM 867 C C . LEU A 1 109 ? 0.160 -4.471 -3.326 1.00 93.81 109 LEU A C 1
ATOM 869 O O . LEU A 1 109 ? 1.081 -5.236 -3.044 1.00 93.81 109 LEU A O 1
ATOM 873 N N . GLY A 1 110 ? -1.084 -4.669 -2.899 1.00 91.50 110 GLY A N 1
ATOM 874 C CA . GLY A 1 110 ? -1.464 -5.792 -2.056 1.00 91.50 110 GLY A CA 1
ATOM 875 C C . GLY A 1 110 ? -2.936 -5.769 -1.671 1.00 91.50 110 GLY A C 1
ATOM 876 O O . GLY A 1 110 ? -3.643 -4.787 -1.905 1.00 91.50 110 GLY A O 1
ATOM 877 N N . VAL A 1 111 ? -3.372 -6.865 -1.062 1.00 92.44 111 VAL A N 1
ATOM 878 C CA . VAL A 1 111 ? -4.729 -7.062 -0.542 1.00 92.44 111 VAL A CA 1
ATOM 879 C C . VAL A 1 111 ? -4.716 -6.781 0.950 1.00 92.44 111 VAL A C 1
ATOM 881 O O . VAL A 1 111 ? -3.848 -7.293 1.659 1.00 92.44 111 VAL A O 1
ATOM 884 N N . LEU A 1 112 ? -5.658 -5.980 1.440 1.00 88.12 112 LEU A N 1
ATOM 885 C CA . LEU A 1 112 ? -5.785 -5.700 2.866 1.00 88.12 112 LEU A CA 1
ATOM 886 C C . LEU A 1 112 ? -6.148 -6.973 3.640 1.00 88.12 112 LEU A C 1
ATOM 888 O O . LEU A 1 112 ? -6.833 -7.872 3.150 1.00 88.12 112 LEU A O 1
ATOM 892 N N . SER A 1 113 ? -5.644 -7.072 4.863 1.00 86.00 113 SER A N 1
ATOM 893 C CA . SER A 1 113 ? -6.046 -8.115 5.804 1.00 86.00 113 SER A CA 1
ATOM 894 C C . SER A 1 113 ? -7.457 -7.839 6.316 1.00 86.00 113 SER A C 1
ATOM 896 O O . SER A 1 113 ? -7.849 -6.686 6.513 1.00 86.00 113 SER A O 1
ATOM 898 N N . ARG A 1 114 ? -8.205 -8.907 6.603 1.00 85.56 114 ARG A N 1
ATOM 899 C CA . ARG A 1 114 ? -9.532 -8.795 7.216 1.00 85.56 114 ARG A CA 1
ATOM 900 C C . ARG A 1 114 ? -9.473 -8.069 8.559 1.00 85.56 114 ARG A C 1
ATOM 902 O O . ARG A 1 114 ? -10.292 -7.202 8.822 1.00 85.56 114 ARG A O 1
ATOM 909 N N . ARG A 1 115 ? -8.446 -8.349 9.365 1.00 79.50 115 ARG A N 1
ATOM 910 C CA . ARG A 1 115 ? -8.198 -7.664 10.636 1.00 79.50 115 ARG A CA 1
ATOM 911 C C . ARG A 1 115 ? -8.102 -6.147 10.470 1.00 79.50 115 ARG A C 1
ATOM 913 O O . ARG A 1 115 ? -8.716 -5.425 11.251 1.00 79.50 115 ARG A O 1
ATOM 920 N N . PHE A 1 116 ? -7.386 -5.669 9.450 1.00 79.12 116 PHE A N 1
ATOM 921 C CA . PHE A 1 116 ? -7.281 -4.238 9.166 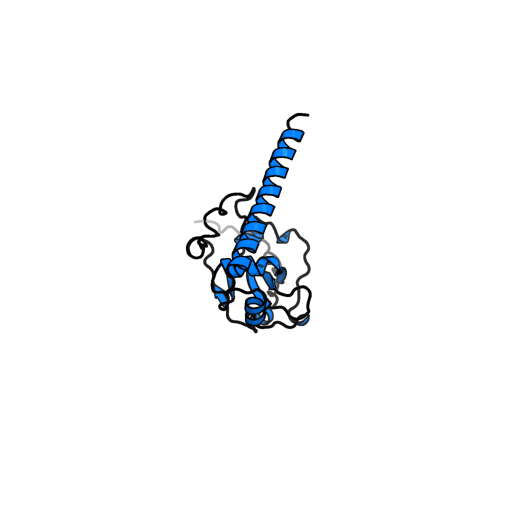1.00 79.12 116 PHE A CA 1
ATOM 922 C C . PHE A 1 116 ? -8.618 -3.643 8.714 1.00 79.12 116 PHE A C 1
ATOM 924 O O . PHE A 1 116 ? -8.996 -2.579 9.202 1.00 79.12 116 PHE A O 1
ATOM 931 N N . VAL A 1 117 ? -9.328 -4.332 7.814 1.00 83.19 117 VAL A N 1
ATOM 932 C CA . VAL A 1 117 ? -10.662 -3.934 7.330 1.00 83.19 117 VAL A CA 1
ATOM 933 C C . VAL A 1 117 ? -11.644 -3.804 8.498 1.00 83.19 117 VAL A C 1
ATOM 935 O O . VAL A 1 117 ? -12.294 -2.770 8.623 1.00 83.19 117 VAL A O 1
ATOM 938 N N . ASP A 1 118 ? -11.692 -4.803 9.381 1.00 83.06 118 ASP A N 1
ATOM 939 C CA . ASP A 1 118 ? -12.619 -4.867 10.513 1.00 83.06 118 ASP A CA 1
ATOM 940 C C . ASP A 1 118 ? -12.251 -3.845 11.607 1.00 83.06 118 ASP A C 1
ATOM 942 O O . ASP A 1 118 ? -13.111 -3.123 12.106 1.00 83.06 118 ASP A O 1
ATOM 946 N N . THR A 1 119 ? -10.965 -3.726 11.964 1.00 76.69 119 THR A N 1
ATOM 947 C CA . THR A 1 119 ? -10.492 -2.808 13.027 1.00 76.69 119 THR A CA 1
ATOM 948 C C . THR A 1 119 ? -10.698 -1.338 12.660 1.00 76.69 119 THR A C 1
ATOM 950 O O . THR A 1 119 ? -10.932 -0.501 13.535 1.00 76.69 119 THR A O 1
ATOM 953 N N . ASN A 1 120 ? -10.599 -1.018 11.367 1.00 74.38 120 ASN A N 1
ATOM 954 C CA . ASN A 1 120 ? -10.805 0.332 10.844 1.00 74.38 120 ASN A CA 1
ATOM 955 C C . ASN A 1 120 ? -12.214 0.541 10.279 1.00 74.38 120 ASN A C 1
ATOM 957 O O . ASN A 1 120 ? -12.472 1.602 9.718 1.00 74.38 120 ASN A O 1
ATOM 961 N N . ASP A 1 121 ? -13.100 -0.450 10.432 1.00 81.94 121 ASP A N 1
ATOM 962 C CA . ASP A 1 121 ? -14.496 -0.400 10.005 1.00 81.94 121 ASP A CA 1
ATOM 963 C C . ASP A 1 121 ? -14.661 0.052 8.541 1.00 81.94 121 ASP A C 1
ATOM 965 O O . ASP A 1 121 ? -15.535 0.843 8.205 1.00 81.94 121 ASP A O 1
ATOM 969 N N . LEU A 1 122 ? -13.803 -0.436 7.633 1.00 82.62 122 LEU A N 1
ATOM 970 C CA . LEU A 1 122 ? -13.815 0.030 6.236 1.00 82.62 122 LEU A CA 1
ATOM 971 C C . LEU A 1 122 ? -15.126 -0.299 5.504 1.00 82.62 122 LEU A C 1
ATOM 973 O O . LEU A 1 122 ? -15.464 0.330 4.503 1.00 82.62 122 LEU A O 1
ATOM 977 N N . ASN A 1 123 ? -15.864 -1.287 6.007 1.00 84.56 123 ASN A N 1
ATOM 978 C CA . ASN A 1 123 ? -17.158 -1.694 5.478 1.00 84.56 123 ASN A CA 1
ATOM 979 C C . ASN A 1 123 ? -18.311 -0.755 5.866 1.00 84.56 123 ASN A C 1
ATOM 981 O O . ASN A 1 123 ? -19.377 -0.866 5.262 1.00 84.56 123 ASN A O 1
ATOM 985 N N . SER A 1 124 ? -18.136 0.155 6.833 1.00 81.88 124 SER A N 1
ATOM 986 C CA . SER A 1 124 ? -19.165 1.160 7.138 1.00 81.88 124 SER A CA 1
ATOM 987 C C . SER A 1 124 ? -19.190 2.313 6.138 1.00 81.88 124 SER A C 1
ATOM 989 O O . SER A 1 124 ? -20.194 3.023 6.040 1.00 81.88 124 SER A O 1
ATOM 991 N N . PHE A 1 125 ? -18.125 2.475 5.352 1.00 77.81 125 PHE A N 1
ATOM 992 C CA . PHE A 1 125 ? -18.123 3.358 4.196 1.00 77.81 125 PHE A CA 1
ATOM 993 C C . PHE A 1 125 ? -18.849 2.660 3.035 1.00 77.81 125 PHE A C 1
ATOM 995 O O . PHE A 1 125 ? -18.472 1.558 2.631 1.00 77.81 125 PHE A O 1
ATOM 1002 N N . ASP A 1 126 ? -19.894 3.298 2.495 1.00 77.44 126 ASP A N 1
ATOM 1003 C CA . ASP A 1 126 ? -20.666 2.824 1.331 1.00 77.44 126 ASP A CA 1
ATOM 1004 C C . ASP A 1 126 ? -19.855 2.988 0.031 1.00 77.44 126 ASP A C 1
ATOM 1006 O O . ASP A 1 126 ? -20.176 3.780 -0.857 1.00 77.44 126 ASP A O 1
ATOM 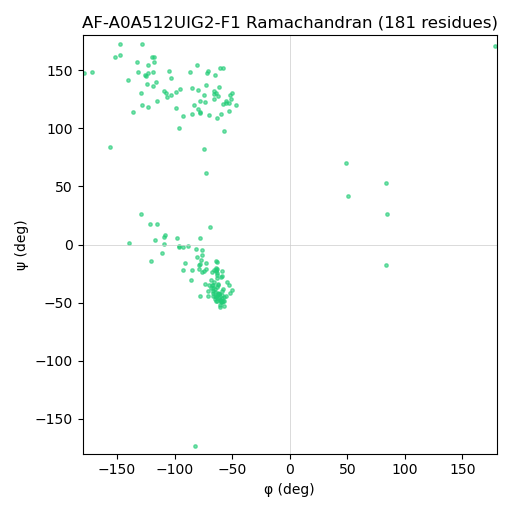1010 N N . GLU A 1 127 ? -18.710 2.306 -0.038 1.00 83.44 127 GLU A N 1
ATOM 1011 C CA . GLU A 1 127 ? -17.824 2.341 -1.194 1.00 83.44 127 GLU A CA 1
ATOM 1012 C C . GLU A 1 127 ? -18.319 1.419 -2.312 1.00 83.44 127 GLU A C 1
ATOM 1014 O O . GLU A 1 127 ? -18.612 0.238 -2.113 1.00 83.44 127 GLU A O 1
ATOM 1019 N N . GLU A 1 128 ? -18.338 1.954 -3.531 1.00 91.31 128 GLU A N 1
ATOM 1020 C CA . GLU A 1 128 ? -18.661 1.200 -4.737 1.00 91.31 128 GLU A CA 1
ATOM 1021 C C . GLU A 1 128 ? -17.599 0.126 -5.032 1.00 91.31 128 GLU A C 1
ATOM 1023 O O . GLU A 1 128 ? -16.400 0.414 -5.101 1.00 91.31 128 GLU A O 1
ATOM 1028 N N . ILE A 1 129 ? -18.052 -1.103 -5.303 1.00 93.88 129 ILE A N 1
ATOM 1029 C CA . ILE A 1 129 ? -17.187 -2.213 -5.721 1.00 93.88 129 ILE A CA 1
ATOM 1030 C C . ILE A 1 129 ? -16.663 -1.969 -7.143 1.00 93.88 129 ILE A C 1
ATOM 1032 O O . ILE A 1 129 ? -17.403 -2.092 -8.121 1.00 93.88 129 ILE A O 1
ATOM 1036 N N . LYS A 1 130 ? -15.359 -1.720 -7.273 1.00 94.12 130 LYS A N 1
ATOM 1037 C CA . LYS A 1 130 ? -14.683 -1.483 -8.554 1.00 94.12 130 LYS A CA 1
ATOM 1038 C C . LYS A 1 130 ? -14.575 -2.752 -9.403 1.00 94.12 130 LYS A C 1
ATOM 1040 O O . LYS A 1 130 ? -14.511 -3.876 -8.894 1.00 94.12 130 LYS A O 1
ATOM 1045 N N . ASP A 1 131 ? -14.596 -2.591 -10.725 1.00 93.06 131 ASP A N 1
ATOM 1046 C CA . ASP A 1 131 ? -14.375 -3.671 -11.690 1.00 93.06 131 ASP A CA 1
ATOM 1047 C C . ASP A 1 131 ? -13.009 -3.508 -12.357 1.00 93.06 131 ASP A C 1
ATOM 1049 O O . ASP A 1 131 ? -12.682 -2.432 -12.850 1.00 93.06 131 ASP A O 1
ATOM 1053 N N . ALA A 1 132 ? -12.214 -4.578 -12.395 1.00 93.88 132 ALA A N 1
ATOM 1054 C CA . ALA A 1 132 ? -10.902 -4.559 -13.035 1.00 93.88 132 ALA A CA 1
ATOM 1055 C C . ALA A 1 132 ? -10.987 -4.185 -14.523 1.00 93.88 132 ALA A C 1
ATOM 1057 O O . ALA A 1 132 ? -10.045 -3.614 -15.057 1.00 93.88 132 ALA A O 1
ATOM 1058 N N . LYS A 1 133 ? -12.118 -4.463 -15.190 1.00 93.31 133 LYS A N 1
ATOM 1059 C CA . LYS A 1 133 ? -12.341 -4.125 -16.607 1.00 93.31 133 LYS A CA 1
ATOM 1060 C C . LYS A 1 133 ? -12.350 -2.622 -16.880 1.00 93.31 133 LYS A C 1
ATOM 1062 O O . LYS A 1 133 ? -12.137 -2.218 -18.021 1.00 93.31 133 LYS A O 1
ATOM 1067 N N . ASP A 1 134 ? -12.576 -1.803 -15.856 1.00 94.06 134 ASP A N 1
ATOM 1068 C CA . ASP A 1 134 ? -12.556 -0.345 -15.976 1.00 94.06 134 ASP A CA 1
ATOM 1069 C C . ASP A 1 134 ? -11.137 0.234 -15.942 1.00 94.06 134 ASP A C 1
ATOM 1071 O O . ASP A 1 134 ? -10.965 1.452 -16.092 1.00 94.06 134 ASP A O 1
ATOM 1075 N N . TYR A 1 135 ? -10.131 -0.619 -15.739 1.00 95.00 135 TYR A N 1
ATOM 1076 C CA . TYR A 1 135 ? -8.734 -0.258 -15.565 1.00 95.00 135 TYR A CA 1
ATOM 1077 C C . TYR A 1 135 ? -7.827 -1.122 -16.443 1.00 95.00 135 TYR A C 1
ATOM 1079 O O . TYR A 1 135 ? -8.156 -2.235 -16.845 1.00 95.00 135 TYR A O 1
ATOM 1087 N N . ASN A 1 136 ? -6.642 -0.598 -16.725 1.00 95.94 136 ASN A N 1
ATOM 1088 C CA . ASN A 1 136 ? -5.539 -1.360 -17.275 1.00 95.94 136 ASN A CA 1
ATOM 1089 C C . ASN A 1 136 ? -4.643 -1.793 -16.109 1.00 95.94 136 ASN A C 1
ATOM 1091 O O . ASN A 1 136 ? -3.878 -0.990 -15.572 1.00 95.94 136 ASN A O 1
ATOM 1095 N N . VAL A 1 137 ? -4.788 -3.045 -15.675 1.00 96.56 137 VAL A N 1
ATOM 1096 C CA . VAL A 1 137 ? -3.987 -3.599 -14.578 1.00 96.56 137 VAL A CA 1
ATOM 1097 C C . VAL A 1 137 ? -2.600 -3.952 -15.113 1.00 96.56 137 VAL A C 1
ATOM 1099 O O . VAL A 1 137 ? -2.456 -4.846 -15.945 1.00 96.56 137 VAL A O 1
ATOM 1102 N N . VAL A 1 138 ? -1.579 -3.233 -14.650 1.00 97.19 138 VAL A N 1
ATOM 1103 C CA . VAL A 1 138 ? -0.197 -3.320 -15.143 1.00 97.19 138 VAL A CA 1
ATOM 1104 C C . VAL A 1 138 ? 0.771 -3.777 -14.043 1.00 97.19 138 VAL A C 1
ATOM 1106 O O . VAL A 1 138 ? 0.439 -3.663 -12.862 1.00 97.19 138 VAL A O 1
ATOM 1109 N N . PRO A 1 139 ? 1.976 -4.268 -14.399 1.00 97.69 139 PRO A N 1
ATOM 1110 C CA . PRO A 1 139 ? 2.993 -4.637 -13.415 1.00 97.69 139 PRO A CA 1
ATOM 1111 C C . PRO A 1 139 ? 3.433 -3.455 -12.541 1.00 97.69 139 PRO A C 1
ATOM 1113 O O . PRO A 1 139 ? 3.473 -2.310 -12.999 1.00 97.69 139 PRO A O 1
ATOM 1116 N N . ILE A 1 140 ? 3.865 -3.731 -11.308 1.00 96.12 140 ILE A N 1
ATOM 1117 C CA . ILE A 1 140 ? 4.250 -2.699 -10.330 1.00 96.12 140 ILE A CA 1
ATOM 1118 C C . ILE A 1 140 ? 5.649 -2.117 -10.554 1.00 96.12 140 ILE A C 1
ATOM 1120 O O . ILE A 1 140 ? 5.948 -1.006 -10.106 1.00 96.12 140 ILE A O 1
ATOM 1124 N N . ALA A 1 141 ? 6.520 -2.840 -11.262 1.00 94.88 141 ALA A N 1
ATOM 1125 C CA . ALA A 1 141 ? 7.924 -2.471 -11.453 1.00 94.88 141 ALA A CA 1
ATOM 1126 C C . ALA A 1 141 ? 8.146 -1.027 -11.971 1.00 94.88 141 ALA A C 1
ATOM 1128 O O . ALA A 1 141 ? 9.011 -0.332 -11.426 1.00 94.88 141 ALA A O 1
ATOM 1129 N N . PRO A 1 142 ? 7.365 -0.501 -12.939 1.00 93.75 142 PRO A N 1
ATOM 1130 C CA . PRO A 1 142 ? 7.481 0.892 -13.373 1.00 93.75 142 PRO A CA 1
ATOM 1131 C C . PRO A 1 142 ? 7.166 1.905 -12.263 1.00 93.75 142 PRO A C 1
ATOM 1133 O O . PRO A 1 142 ? 7.803 2.959 -12.191 1.00 93.75 142 PRO A O 1
ATOM 1136 N N . TYR A 1 143 ? 6.219 1.595 -11.371 1.00 94.12 143 TYR A N 1
ATOM 1137 C CA . TYR A 1 143 ? 5.882 2.455 -10.234 1.00 94.12 143 TYR A CA 1
ATOM 1138 C C . TYR A 1 143 ? 6.986 2.450 -9.182 1.00 94.12 143 TYR A C 1
ATOM 1140 O O . TYR A 1 143 ? 7.321 3.519 -8.677 1.00 94.12 143 TYR A O 1
ATOM 1148 N N . LEU A 1 144 ? 7.598 1.294 -8.904 1.00 91.88 144 LEU A N 1
ATOM 1149 C CA . LEU A 1 144 ? 8.765 1.188 -8.017 1.00 91.88 144 LEU A CA 1
ATOM 1150 C C . LEU A 1 144 ? 9.938 2.028 -8.548 1.00 91.88 144 LEU A C 1
ATOM 1152 O O . LEU A 1 144 ? 10.500 2.857 -7.826 1.00 91.88 144 LEU A O 1
ATOM 1156 N N . ALA A 1 145 ? 10.257 1.889 -9.838 1.00 91.19 145 ALA A N 1
ATOM 1157 C CA . ALA A 1 145 ? 11.313 2.667 -10.482 1.00 91.19 145 ALA A CA 1
ATOM 1158 C C . ALA A 1 145 ? 11.030 4.179 -10.420 1.00 91.19 145 ALA A C 1
ATOM 1160 O O . ALA A 1 145 ? 11.892 4.963 -10.021 1.00 91.19 145 ALA A O 1
ATOM 1161 N N . LYS A 1 146 ? 9.798 4.597 -10.743 1.00 91.25 146 LYS A N 1
ATOM 1162 C CA . LYS A 1 146 ? 9.373 6.005 -10.685 1.00 91.25 146 LYS A CA 1
ATOM 1163 C C . LYS A 1 146 ? 9.367 6.556 -9.258 1.00 91.25 146 LYS A C 1
ATOM 1165 O O . LYS A 1 146 ? 9.714 7.720 -9.040 1.00 91.25 146 LYS A O 1
ATOM 1170 N N . ALA A 1 147 ? 8.959 5.746 -8.284 1.00 88.19 147 ALA A N 1
ATOM 1171 C CA . ALA A 1 147 ? 9.008 6.108 -6.877 1.00 88.19 147 ALA A CA 1
ATOM 1172 C C . ALA A 1 147 ? 10.453 6.350 -6.433 1.00 88.19 147 ALA A C 1
ATOM 1174 O O . ALA A 1 147 ? 10.690 7.301 -5.700 1.00 88.19 147 ALA A O 1
ATOM 1175 N N . GLY A 1 148 ? 11.416 5.610 -6.985 1.00 87.56 148 GLY A N 1
ATOM 1176 C CA . GLY A 1 148 ? 12.828 5.704 -6.629 1.00 87.56 148 GLY A CA 1
ATOM 1177 C C . GLY A 1 148 ? 13.134 4.864 -5.401 1.00 87.56 148 GLY A C 1
ATOM 1178 O O . GLY A 1 148 ? 13.689 5.368 -4.439 1.00 87.56 148 GLY A O 1
ATOM 1179 N N . VAL A 1 149 ? 12.767 3.586 -5.434 1.00 83.69 149 VAL A N 1
ATOM 1180 C CA . VAL A 1 149 ? 12.999 2.652 -4.319 1.00 83.69 149 VAL A CA 1
ATOM 1181 C C . VAL A 1 149 ? 14.483 2.406 -3.995 1.00 83.69 149 VAL A C 1
ATOM 1183 O O . VAL A 1 149 ? 14.835 1.925 -2.928 1.00 83.69 149 VAL A O 1
ATOM 1186 N N . SER A 1 150 ? 15.400 2.775 -4.884 1.00 84.44 150 SER A N 1
ATOM 1187 C CA . SER A 1 150 ? 16.840 2.759 -4.595 1.00 84.44 150 SER A CA 1
ATOM 1188 C C . SER A 1 150 ? 17.354 4.062 -3.965 1.00 84.44 150 SER A C 1
ATOM 1190 O O . SER A 1 150 ? 18.550 4.185 -3.716 1.00 84.44 150 SER A O 1
ATOM 1192 N N . ASP A 1 151 ? 16.489 5.060 -3.773 1.00 87.19 151 ASP A N 1
ATOM 1193 C CA . ASP A 1 151 ? 16.834 6.398 -3.294 1.00 87.19 151 ASP A CA 1
ATOM 1194 C C . ASP A 1 151 ? 16.548 6.513 -1.789 1.00 87.19 151 ASP A C 1
ATOM 1196 O O . ASP A 1 151 ? 15.409 6.368 -1.331 1.00 87.19 151 ASP A O 1
ATOM 1200 N N . PHE A 1 152 ? 17.602 6.751 -1.008 1.00 83.38 152 PHE A N 1
ATOM 1201 C CA . PHE A 1 152 ? 17.515 6.873 0.444 1.00 83.38 152 PHE A CA 1
ATOM 1202 C C . PHE A 1 152 ? 16.727 8.114 0.878 1.00 83.38 152 PHE A C 1
ATOM 1204 O O . PHE A 1 152 ? 15.904 8.021 1.789 1.00 83.38 152 PHE A O 1
ATOM 1211 N N . ASP A 1 153 ? 16.938 9.258 0.223 1.00 87.75 153 ASP A N 1
ATOM 1212 C CA . ASP A 1 153 ? 16.328 10.526 0.636 1.00 87.75 153 ASP A CA 1
ATOM 1213 C C . ASP A 1 153 ? 14.811 10.470 0.455 1.00 87.75 153 ASP A C 1
ATOM 1215 O O . ASP A 1 153 ? 14.052 10.960 1.290 1.00 87.75 153 ASP A O 1
ATOM 1219 N N . LYS A 1 154 ? 14.344 9.780 -0.590 1.00 86.62 154 LYS A N 1
ATOM 1220 C CA . LYS A 1 154 ? 12.910 9.558 -0.803 1.00 86.62 154 LYS A CA 1
ATOM 1221 C C . LYS A 1 154 ? 12.278 8.702 0.285 1.00 86.62 154 LYS A C 1
ATOM 1223 O O . LYS A 1 154 ? 11.176 9.013 0.734 1.00 86.62 154 LYS A O 1
ATOM 1228 N N . HIS A 1 155 ? 12.966 7.653 0.722 1.00 82.06 155 HIS A N 1
ATOM 1229 C CA . HIS A 1 155 ? 12.513 6.842 1.848 1.00 82.06 155 HIS A CA 1
ATOM 1230 C C . HIS A 1 155 ? 12.480 7.639 3.146 1.00 82.06 155 HIS A C 1
ATOM 1232 O O . HIS A 1 155 ? 11.487 7.594 3.875 1.00 82.06 155 HIS A O 1
ATOM 1238 N N . PHE A 1 156 ? 13.539 8.406 3.408 1.00 81.00 156 PHE A N 1
ATOM 1239 C CA . PHE A 1 156 ? 13.631 9.250 4.588 1.00 81.00 156 PHE A CA 1
ATOM 1240 C C . PHE A 1 156 ? 12.507 10.289 4.631 1.00 81.00 156 PHE A C 1
ATOM 1242 O O . PHE A 1 156 ? 11.804 10.380 5.637 1.00 81.00 156 PHE A O 1
ATOM 1249 N N . GLU A 1 157 ? 12.279 11.026 3.542 1.00 83.69 157 GLU A N 1
ATOM 1250 C CA . GLU A 1 157 ? 11.225 12.041 3.488 1.00 83.69 157 GLU A CA 1
ATOM 1251 C C . GLU A 1 157 ? 9.822 11.423 3.570 1.00 83.69 157 GLU A C 1
ATOM 1253 O O . GLU A 1 157 ? 8.961 11.965 4.262 1.00 83.69 157 GLU A O 1
ATOM 1258 N N . ALA A 1 158 ? 9.582 10.255 2.961 1.00 79.00 158 ALA A N 1
ATOM 1259 C CA . ALA A 1 158 ? 8.305 9.550 3.106 1.00 79.00 158 ALA A CA 1
ATOM 1260 C C . ALA A 1 158 ? 8.041 9.122 4.562 1.00 79.00 158 ALA A C 1
ATOM 1262 O O . ALA A 1 158 ? 6.935 9.312 5.084 1.00 79.00 158 ALA A O 1
ATOM 1263 N N . ALA A 1 159 ? 9.056 8.576 5.239 1.00 75.75 159 ALA A N 1
ATOM 1264 C CA . ALA A 1 159 ? 8.962 8.189 6.643 1.00 75.75 159 ALA A CA 1
ATOM 1265 C C . ALA A 1 159 ? 8.758 9.411 7.553 1.00 75.75 159 ALA A C 1
ATOM 1267 O O . ALA A 1 159 ? 7.861 9.418 8.399 1.00 75.75 159 ALA A O 1
ATOM 1268 N N . LYS A 1 160 ? 9.542 10.472 7.344 1.00 77.56 160 LYS A N 1
ATOM 1269 C CA . LYS A 1 160 ? 9.449 11.735 8.081 1.00 77.56 160 LYS A CA 1
ATOM 1270 C C . LYS A 1 160 ? 8.072 12.377 7.932 1.00 77.56 160 LYS A C 1
ATOM 1272 O O . LYS A 1 160 ? 7.448 12.677 8.946 1.00 77.56 160 LYS A O 1
ATOM 1277 N N . ALA A 1 161 ? 7.555 12.501 6.708 1.00 77.56 161 ALA A N 1
ATOM 1278 C CA . ALA A 1 161 ? 6.236 13.079 6.453 1.00 77.56 161 ALA A CA 1
ATOM 1279 C C . ALA A 1 161 ? 5.114 12.319 7.185 1.00 77.56 161 ALA A C 1
ATOM 1281 O O . ALA A 1 161 ? 4.185 12.929 7.717 1.00 77.56 161 ALA A O 1
ATOM 1282 N N . ARG A 1 162 ? 5.204 10.983 7.268 1.00 72.19 162 ARG A N 1
ATOM 1283 C CA . ARG A 1 162 ? 4.268 10.179 8.071 1.00 72.19 162 ARG A CA 1
ATOM 1284 C C . ARG A 1 162 ? 4.366 10.501 9.558 1.00 72.19 162 ARG A C 1
ATOM 1286 O O . ARG A 1 162 ? 3.336 10.733 10.185 1.00 72.19 162 ARG A O 1
ATOM 1293 N N . VAL A 1 163 ? 5.578 10.526 10.112 1.00 69.75 163 VAL A N 1
ATOM 1294 C CA . VAL A 1 163 ? 5.798 10.851 11.531 1.00 69.75 163 VAL A CA 1
ATOM 1295 C C . VAL A 1 163 ? 5.255 12.243 11.859 1.00 69.75 163 VAL A C 1
ATOM 1297 O O . VAL A 1 163 ? 4.531 12.396 12.840 1.00 69.75 163 VAL A O 1
ATOM 1300 N N . GLU A 1 164 ? 5.549 13.241 11.027 1.00 71.69 164 GLU A N 1
ATOM 1301 C CA . GLU A 1 164 ? 5.081 14.620 11.207 1.00 71.69 164 GLU A CA 1
ATOM 1302 C C . GLU A 1 164 ? 3.551 14.726 11.165 1.00 71.69 164 GLU A C 1
ATOM 1304 O O . GLU A 1 164 ? 2.955 15.408 12.005 1.00 71.69 164 GLU A O 1
ATOM 1309 N N . ARG A 1 165 ? 2.896 14.022 10.232 1.00 72.06 165 ARG A N 1
ATOM 1310 C CA . ARG A 1 165 ? 1.432 14.005 10.127 1.00 72.06 165 ARG A CA 1
ATOM 1311 C C . ARG A 1 165 ? 0.781 13.392 11.363 1.00 72.06 165 ARG A C 1
ATOM 1313 O O . ARG A 1 165 ? -0.138 13.987 11.922 1.00 72.06 165 ARG A O 1
ATOM 1320 N N . GLU A 1 166 ? 1.254 12.228 11.804 1.00 66.00 166 GLU A N 1
ATOM 1321 C CA . GLU A 1 166 ? 0.687 11.566 12.983 1.00 66.00 166 GLU A CA 1
ATOM 1322 C C . GLU A 1 166 ? 0.958 12.362 14.261 1.00 66.00 166 GLU A C 1
ATOM 1324 O O . GLU A 1 166 ? 0.061 12.520 15.084 1.00 66.00 166 GLU A O 1
ATOM 1329 N N . TRP A 1 167 ? 2.154 12.941 14.406 1.00 64.44 167 TRP A N 1
ATOM 1330 C CA . TRP A 1 167 ? 2.455 13.849 15.513 1.00 64.44 167 TRP A CA 1
ATOM 1331 C C . TRP A 1 167 ? 1.488 15.035 15.550 1.00 64.44 167 TRP A C 1
ATOM 1333 O O . TRP A 1 167 ? 0.906 15.323 16.595 1.00 64.44 167 TRP A O 1
ATOM 1343 N N . THR A 1 168 ? 1.278 15.692 14.406 1.00 69.75 168 THR A N 1
ATOM 1344 C CA . THR A 1 168 ? 0.336 16.814 14.276 1.00 69.75 168 THR A CA 1
ATOM 1345 C C . THR A 1 168 ? -1.076 16.406 14.689 1.00 69.75 168 THR A C 1
ATOM 1347 O O . THR A 1 168 ? -1.719 17.118 15.460 1.00 69.75 168 THR A O 1
ATOM 1350 N N . ARG A 1 169 ? -1.539 15.235 14.232 1.00 64.12 169 ARG A N 1
ATOM 1351 C CA . ARG A 1 169 ? -2.847 14.683 14.600 1.00 64.12 169 ARG A CA 1
ATOM 1352 C C . ARG A 1 169 ? -2.959 14.453 16.108 1.00 64.12 169 ARG A C 1
ATOM 1354 O O . ARG A 1 169 ? -3.884 14.974 16.724 1.00 64.12 169 ARG A O 1
ATOM 1361 N N . TYR A 1 170 ? -1.997 13.753 16.715 1.00 62.59 170 TYR A N 1
ATOM 1362 C CA . TYR A 1 170 ? -2.003 13.492 18.158 1.00 62.59 170 TYR A CA 1
ATOM 1363 C C . TYR A 1 170 ? -1.943 14.763 18.986 1.00 62.59 170 TYR A C 1
ATOM 1365 O O . TYR A 1 170 ? -2.662 14.896 19.974 1.00 62.59 170 TYR A O 1
ATOM 1373 N N . LYS A 1 171 ? -1.106 15.718 18.581 1.00 66.75 171 LYS A N 1
ATOM 1374 C CA . LYS A 1 171 ? -1.009 16.996 19.272 1.00 66.75 171 LYS A CA 1
ATOM 1375 C C . LYS A 1 171 ? -2.340 17.753 19.216 1.00 66.75 171 LYS A C 1
ATOM 1377 O O . LYS A 1 171 ? -2.784 18.245 20.249 1.00 66.75 171 LYS A O 1
ATOM 1382 N N . GLY A 1 172 ? -3.010 17.756 18.063 1.00 68.12 172 GLY A N 1
ATOM 1383 C CA . GLY A 1 172 ? -4.347 18.330 17.904 1.00 68.12 172 GLY A CA 1
ATOM 1384 C C . GLY A 1 172 ? -5.416 17.651 18.767 1.00 68.12 172 GLY A C 1
ATOM 1385 O O . GLY A 1 172 ? -6.222 18.343 19.387 1.00 68.12 172 GLY A O 1
ATOM 1386 N N . GLU A 1 173 ? -5.409 16.317 18.861 1.00 65.94 173 GLU A N 1
ATOM 1387 C CA . GLU A 1 173 ? -6.314 15.559 19.741 1.00 65.94 173 GLU A CA 1
ATOM 1388 C C . GLU A 1 173 ? -6.099 15.926 21.219 1.00 65.94 173 GLU A C 1
ATOM 1390 O O . GLU A 1 173 ? -7.061 16.206 21.939 1.00 65.94 173 GLU A O 1
ATOM 1395 N N . ILE A 1 174 ? -4.837 15.986 21.657 1.00 64.38 174 ILE A N 1
ATOM 1396 C CA . ILE A 1 174 ? -4.460 16.379 23.018 1.00 64.38 174 ILE A CA 1
ATOM 1397 C C . ILE A 1 174 ? -4.942 17.804 23.305 1.00 64.38 174 ILE A C 1
ATOM 1399 O O . ILE A 1 174 ? -5.679 18.015 24.268 1.00 64.38 174 ILE A O 1
ATOM 1403 N N . ASP A 1 175 ? -4.586 18.770 22.459 1.00 71.50 175 ASP A N 1
ATOM 1404 C CA . ASP A 1 175 ? -4.917 20.182 22.674 1.00 71.50 175 ASP A CA 1
ATOM 1405 C C . ASP A 1 175 ? -6.441 20.420 22.660 1.00 71.50 175 ASP A C 1
ATOM 1407 O O . ASP A 1 175 ? -6.958 21.174 23.485 1.00 71.50 175 ASP A O 1
ATOM 1411 N N . SER A 1 176 ? -7.184 19.703 21.810 1.00 66.88 176 SER A N 1
ATOM 1412 C CA . SER A 1 176 ? -8.654 19.757 21.772 1.00 66.88 176 SER A CA 1
ATOM 1413 C C . SER A 1 176 ? -9.299 19.144 23.020 1.00 66.88 176 SER A C 1
ATOM 1415 O O . SER A 1 176 ? -10.282 19.681 23.530 1.00 66.88 176 SER A O 1
ATOM 1417 N N . SER A 1 177 ? -8.733 18.054 23.551 1.00 59.69 177 SER A N 1
ATOM 1418 C CA . SER A 1 177 ? -9.224 17.405 24.777 1.00 59.69 177 SER A CA 1
ATOM 1419 C C . SER A 1 177 ? -9.009 18.255 26.035 1.00 59.69 177 SER A C 1
ATOM 1421 O O . SER A 1 177 ? -9.819 18.217 26.963 1.00 59.69 177 SER A O 1
ATOM 1423 N N . TYR A 1 178 ? -7.947 19.068 26.059 1.00 54.38 178 TYR A N 1
ATOM 1424 C CA . TYR A 1 178 ? -7.711 20.037 27.129 1.00 54.38 178 TYR A CA 1
ATOM 1425 C C . TYR A 1 178 ? -8.712 21.198 27.088 1.00 54.38 178 TYR A C 1
ATOM 1427 O O . TYR A 1 178 ? -9.135 21.664 28.143 1.00 54.38 178 TYR A O 1
ATOM 1435 N N . LEU A 1 179 ? -9.137 21.631 25.896 1.00 53.78 179 LEU A N 1
ATOM 1436 C CA . LEU A 1 179 ? -10.148 22.681 25.737 1.00 53.78 179 LEU A CA 1
ATOM 1437 C C . LEU A 1 179 ? -11.564 22.197 26.086 1.00 53.78 179 LEU A C 1
ATOM 1439 O O . LEU A 1 179 ? -12.340 22.964 26.647 1.00 53.78 179 LEU A O 1
ATOM 1443 N N . SER A 1 180 ? -11.899 20.933 25.810 1.00 52.97 180 SER A N 1
ATOM 1444 C CA . SER A 1 180 ? -13.211 20.362 26.154 1.00 52.97 180 SER A CA 1
ATOM 1445 C C . SER A 1 180 ? -13.373 20.016 27.638 1.00 52.97 180 SER A C 1
ATOM 1447 O O . SER A 1 180 ? -14.496 19.955 28.120 1.00 52.97 180 SER A O 1
ATOM 1449 N N . ASN A 1 181 ? -12.272 19.783 28.361 1.00 50.72 181 ASN A N 1
ATOM 1450 C CA . ASN A 1 181 ? -12.282 19.445 29.793 1.00 50.72 181 ASN A CA 1
ATOM 1451 C C . ASN A 1 181 ? -12.055 20.660 30.715 1.00 50.72 181 ASN A C 1
ATOM 1453 O O . ASN A 1 181 ? -12.012 20.501 31.935 1.00 50.72 181 ASN A O 1
ATOM 1457 N N . GLY A 1 182 ? -11.861 21.852 30.144 1.00 47.47 182 GLY A N 1
ATOM 1458 C CA . GLY A 1 182 ? -11.691 23.116 30.866 1.00 47.47 182 GLY A CA 1
ATOM 1459 C C . GLY A 1 182 ? -12.880 24.078 30.754 1.00 47.47 182 GLY A C 1
ATOM 1460 O O . GLY A 1 182 ? -12.737 25.227 31.173 1.00 47.47 182 GLY A O 1
ATOM 1461 N N . ALA A 1 183 ? -14.003 23.636 30.173 1.00 43.19 183 ALA A N 1
ATOM 1462 C CA . ALA A 1 183 ? -15.247 24.394 30.010 1.00 43.19 183 ALA A CA 1
ATOM 1463 C C . ALA A 1 183 ? -16.346 23.891 30.956 1.00 43.19 183 ALA A C 1
ATOM 1465 O O . ALA A 1 183 ? -16.445 22.656 31.136 1.00 43.19 183 ALA A O 1
#

Secondary structure (DSSP, 8-state):
-PPPPP-PPPPPPP----------GGGGTTS-EEE--TT--GGG--TTTTT-S---TTS--S--EEEEETT---HHHHHHHHTTEEEEEEETTEEEEEE-TTSSEEEEEEEEPHHHHHHTTGGGS------GGGSEE--SHHHHHHHTTT-HHHHHHHHHHHHHHHHHHHHHHHHHHHHHS--